Protein AF-G0PG54-F1 (afdb_monomer_lite)

Sequence (294 aa):
MDLKSILEQLEEEKRCHYETKMKLQRCEDRLQTQKDYQTLYEEKLRTIRELEESLAVRNTRISQLNRMKTEDSTTILRLSDRINHLEIELNIQENLKSKVELRDSQIEKLFKALKDMKQSLKEANGYIEELKSTRFSLEMRIHAMEQKQKGVQVQPVVKRIQMSLDESSDDDEEEEEEETDEEMLRKIFEAEPPRPTGPIVRVQPNPIIPVVRDMPIDSPSRMMDSTFDADVARLEISSDSSETSYSSGEDALQRLLNERGVVKPILKKRNVLLAIGIEEQENNGSGKRVRFSL

Structure (mmCIF, N/CA/C/O backbone):
data_AF-G0PG54-F1
#
_entry.id   AF-G0PG54-F1
#
loop_
_atom_site.group_PDB
_atom_site.id
_atom_site.type_symbol
_atom_site.label_atom_id
_atom_site.label_alt_id
_atom_site.label_comp_id
_atom_site.label_asym_id
_atom_site.label_entity_id
_atom_site.label_seq_id
_atom_site.pdbx_PDB_ins_code
_atom_site.Cartn_x
_atom_site.Cartn_y
_atom_site.Cartn_z
_atom_site.occupancy
_atom_site.B_iso_or_equiv
_atom_site.auth_seq_id
_atom_site.auth_comp_id
_atom_site.auth_asym_id
_atom_site.auth_atom_id
_atom_site.pdbx_PDB_model_num
ATOM 1 N N . MET A 1 1 ? 70.912 6.961 -83.406 1.00 60.31 1 MET A N 1
ATOM 2 C CA . MET A 1 1 ? 69.546 7.195 -82.892 1.00 60.31 1 MET A CA 1
ATOM 3 C C . MET A 1 1 ? 69.181 8.635 -83.182 1.00 60.31 1 MET A C 1
ATOM 5 O O . MET A 1 1 ? 70.049 9.487 -83.049 1.00 60.31 1 MET A O 1
ATOM 9 N N . ASP A 1 2 ? 67.951 8.880 -83.618 1.00 87.94 2 ASP A N 1
ATOM 10 C CA . ASP A 1 2 ? 67.459 10.206 -83.997 1.00 87.94 2 ASP A CA 1
ATOM 11 C C . ASP A 1 2 ? 66.895 10.931 -82.759 1.00 87.94 2 ASP A C 1
ATOM 13 O O . ASP A 1 2 ? 66.134 10.333 -81.993 1.00 87.94 2 ASP A O 1
ATOM 17 N N . LEU A 1 3 ? 67.266 12.196 -82.530 1.00 89.31 3 LEU A N 1
ATOM 18 C CA . LEU A 1 3 ? 66.908 12.965 -81.318 1.00 89.31 3 LEU A CA 1
ATOM 19 C C . LEU A 1 3 ? 65.390 13.034 -81.081 1.00 89.31 3 LEU A C 1
ATOM 21 O O . LEU A 1 3 ? 64.931 13.062 -79.940 1.00 89.31 3 LEU A O 1
ATOM 25 N N . LYS A 1 4 ? 64.607 13.011 -82.162 1.00 91.31 4 LYS A N 1
ATOM 26 C CA . LYS A 1 4 ? 63.142 13.033 -82.123 1.00 91.31 4 LYS A CA 1
ATOM 27 C C . LYS A 1 4 ? 62.544 11.785 -81.464 1.00 91.31 4 LYS A C 1
ATOM 29 O O . LYS A 1 4 ? 61.619 11.907 -80.672 1.00 91.31 4 LYS A O 1
ATOM 34 N N . SER A 1 5 ? 63.108 10.607 -81.737 1.00 92.25 5 SER A N 1
ATOM 35 C CA . SER A 1 5 ? 62.649 9.345 -81.140 1.00 92.25 5 SER A CA 1
ATOM 36 C C . SER A 1 5 ? 62.917 9.298 -79.635 1.00 92.25 5 SER A C 1
ATOM 38 O O . SER A 1 5 ? 62.121 8.728 -78.897 1.00 92.25 5 SER A O 1
ATOM 40 N N . ILE A 1 6 ? 64.013 9.913 -79.179 1.00 92.31 6 ILE A N 1
ATOM 41 C CA . ILE A 1 6 ? 64.351 10.004 -77.751 1.00 92.31 6 ILE A CA 1
ATOM 42 C C . ILE A 1 6 ? 63.377 10.949 -77.031 1.00 92.31 6 ILE A C 1
ATOM 44 O O . ILE A 1 6 ? 62.926 10.647 -75.930 1.00 92.31 6 ILE A O 1
ATOM 48 N N . LEU A 1 7 ? 63.014 12.078 -77.652 1.00 93.06 7 LEU A N 1
ATOM 49 C CA . LEU A 1 7 ? 62.023 13.007 -77.094 1.00 93.06 7 LEU A CA 1
ATOM 50 C C . LEU A 1 7 ? 60.629 12.377 -76.985 1.00 93.06 7 LEU A C 1
ATOM 52 O O . LEU A 1 7 ? 59.988 12.514 -75.948 1.00 93.06 7 LEU A O 1
ATOM 56 N N . GLU A 1 8 ? 60.190 11.647 -78.011 1.00 94.12 8 GLU A N 1
ATOM 57 C CA . GLU A 1 8 ? 58.900 10.947 -78.001 1.00 94.12 8 GLU A CA 1
ATOM 58 C C . GLU A 1 8 ? 58.844 9.866 -76.909 1.00 94.12 8 GLU A C 1
ATOM 60 O O . GLU A 1 8 ? 57.854 9.767 -76.185 1.00 94.12 8 GLU A O 1
ATOM 65 N N . GLN A 1 9 ? 59.939 9.122 -76.708 1.00 94.12 9 GLN A N 1
ATOM 66 C CA . GLN A 1 9 ? 60.062 8.171 -75.598 1.00 94.12 9 GLN A CA 1
ATOM 67 C C . GLN A 1 9 ? 59.988 8.863 -74.229 1.00 94.12 9 GLN A C 1
ATOM 69 O O . GLN A 1 9 ? 59.255 8.405 -73.358 1.00 94.12 9 GLN A O 1
ATOM 74 N N . LEU A 1 10 ? 60.677 9.995 -74.044 1.00 95.06 10 LEU A N 1
ATOM 75 C CA . LEU A 1 10 ? 60.633 10.757 -72.788 1.00 95.06 10 LEU A CA 1
ATOM 76 C C . LEU A 1 10 ? 59.247 11.350 -72.496 1.00 95.06 10 LEU A C 1
ATOM 78 O O . LEU A 1 10 ? 58.841 11.438 -71.335 1.00 95.06 10 LEU A O 1
ATOM 82 N N . GLU A 1 11 ? 58.519 11.796 -73.519 1.00 95.62 11 GLU A N 1
ATOM 83 C CA . GLU A 1 11 ? 57.144 12.280 -73.361 1.00 95.62 11 GLU A CA 1
ATOM 84 C C . GLU A 1 11 ? 56.189 11.147 -72.977 1.00 95.62 11 GLU A C 1
ATOM 86 O O . GLU A 1 11 ? 55.344 11.327 -72.094 1.00 95.62 11 GLU A O 1
ATOM 91 N N . GLU A 1 12 ? 56.360 9.968 -73.574 1.00 95.75 12 GLU A N 1
ATOM 92 C CA . GLU A 1 12 ? 55.568 8.789 -73.236 1.00 95.75 12 GLU A CA 1
ATOM 93 C C . GLU A 1 12 ? 55.862 8.278 -71.822 1.00 95.75 12 GLU A C 1
ATOM 95 O O . GLU A 1 12 ? 54.935 8.016 -71.053 1.00 95.75 12 GLU A O 1
ATOM 100 N N . GLU A 1 13 ? 57.132 8.241 -71.419 1.00 96.25 13 GLU A N 1
ATOM 101 C CA . GLU A 1 13 ? 57.527 7.916 -70.045 1.00 96.25 13 GLU A CA 1
ATOM 102 C C . GLU A 1 13 ? 56.926 8.901 -69.034 1.00 96.25 13 GLU A C 1
ATOM 104 O O . GLU A 1 13 ? 56.414 8.481 -67.994 1.00 96.25 13 GLU A O 1
ATOM 109 N N . LYS A 1 14 ? 56.907 10.206 -69.341 1.00 96.88 14 LYS A N 1
ATOM 110 C CA . LYS A 1 14 ? 56.256 11.215 -68.487 1.00 96.88 14 LYS A CA 1
ATOM 111 C C . LYS A 1 14 ? 54.750 10.993 -68.376 1.00 96.88 14 LYS A C 1
ATOM 113 O O . LYS A 1 14 ? 54.212 11.112 -67.272 1.00 96.88 14 LYS A O 1
ATOM 118 N N . ARG A 1 15 ? 54.066 10.670 -69.481 1.00 96.81 15 ARG A N 1
ATOM 119 C CA . ARG A 1 15 ? 52.626 10.350 -69.470 1.00 96.81 15 ARG A CA 1
ATOM 120 C C . ARG A 1 15 ? 52.343 9.105 -68.637 1.00 96.81 15 ARG A C 1
ATOM 122 O O . ARG A 1 15 ? 51.497 9.159 -67.745 1.00 96.81 15 ARG A O 1
ATOM 129 N N . CYS A 1 16 ? 53.100 8.035 -68.861 1.00 97.19 16 CYS A N 1
ATOM 130 C CA . CYS A 1 16 ? 52.995 6.789 -68.105 1.00 97.19 16 CYS A CA 1
ATOM 131 C C . CYS A 1 16 ? 53.260 7.010 -66.604 1.00 97.19 16 CYS A C 1
ATOM 133 O O . CYS A 1 16 ? 52.503 6.537 -65.749 1.00 97.19 16 CYS A O 1
ATOM 135 N N . HIS A 1 17 ? 54.285 7.797 -66.262 1.00 97.00 17 HIS A N 1
ATOM 136 C CA . HIS A 1 17 ? 54.590 8.151 -64.878 1.00 97.00 17 HIS A CA 1
ATOM 137 C C . HIS A 1 17 ? 53.457 8.956 -64.227 1.00 97.00 17 HIS A C 1
ATOM 139 O O . HIS A 1 17 ? 53.048 8.649 -63.105 1.00 97.00 17 HIS A O 1
ATOM 145 N N . TYR A 1 18 ? 52.906 9.950 -64.929 1.00 97.38 18 TYR A N 1
ATOM 146 C CA . TYR A 1 18 ? 51.772 10.732 -64.437 1.00 97.38 18 TYR A CA 1
ATOM 147 C C . TYR A 1 18 ? 50.526 9.863 -64.222 1.00 97.38 18 TYR A C 1
ATOM 149 O O . TYR A 1 18 ? 49.897 9.939 -63.166 1.00 97.38 18 TYR A O 1
ATOM 157 N N . GLU A 1 19 ? 50.188 8.993 -65.175 1.00 97.31 19 GLU A N 1
ATOM 158 C CA . GLU A 1 19 ? 49.051 8.079 -65.043 1.00 97.31 19 GLU A CA 1
ATOM 159 C C . GLU A 1 19 ? 49.232 7.124 -63.854 1.00 97.31 19 GLU A C 1
ATOM 161 O O . GLU A 1 19 ? 48.307 6.930 -63.059 1.00 97.31 19 GLU A O 1
ATOM 166 N N . THR A 1 20 ? 50.439 6.579 -63.685 1.00 97.00 20 THR A N 1
ATOM 167 C CA . THR A 1 20 ? 50.787 5.720 -62.546 1.00 97.00 20 THR A CA 1
ATOM 168 C C . THR A 1 20 ? 50.646 6.472 -61.225 1.00 97.00 20 THR A C 1
ATOM 170 O O . THR A 1 20 ? 50.041 5.949 -60.290 1.00 97.00 20 THR A O 1
ATOM 173 N N . LYS A 1 21 ? 51.112 7.725 -61.158 1.00 98.00 21 LYS A N 1
ATOM 174 C CA . LYS A 1 21 ? 50.951 8.588 -59.981 1.00 98.00 21 LYS A CA 1
ATOM 175 C C . LYS A 1 21 ? 49.476 8.832 -59.650 1.00 98.00 21 LYS A C 1
ATOM 177 O O . LYS A 1 21 ? 49.088 8.719 -58.492 1.00 98.00 21 LYS A O 1
ATOM 182 N N . MET A 1 22 ? 48.637 9.108 -60.650 1.00 98.06 22 MET A N 1
ATOM 183 C CA . MET A 1 22 ? 47.198 9.312 -60.435 1.00 98.06 22 MET A CA 1
ATOM 184 C C . MET A 1 22 ? 46.485 8.029 -59.988 1.00 98.06 22 MET A C 1
ATOM 186 O O . MET A 1 22 ? 45.577 8.089 -59.158 1.00 98.06 22 MET A O 1
ATOM 190 N N . LYS A 1 23 ? 46.886 6.860 -60.506 1.00 97.88 23 LYS A N 1
ATOM 191 C CA . LYS A 1 23 ? 46.376 5.561 -60.036 1.00 97.88 23 LYS A CA 1
ATOM 192 C C . LYS A 1 23 ? 46.785 5.292 -58.589 1.00 97.88 23 LYS A C 1
ATOM 194 O O . LYS A 1 23 ? 45.936 4.880 -57.805 1.00 97.88 23 LYS A O 1
ATOM 199 N N . LEU A 1 24 ? 48.043 5.564 -58.238 1.00 97.50 24 LEU A N 1
ATOM 200 C CA . LEU A 1 24 ? 48.550 5.425 -56.873 1.00 97.50 24 LEU A CA 1
ATOM 201 C C . LEU A 1 24 ? 47.777 6.325 -55.900 1.00 97.50 24 LEU A C 1
ATOM 203 O O . LEU A 1 24 ? 47.264 5.811 -54.913 1.00 97.50 24 LEU A O 1
ATOM 207 N N . GLN A 1 25 ? 47.568 7.600 -56.243 1.00 97.94 25 GLN A N 1
ATOM 208 C CA . GLN A 1 25 ? 46.763 8.524 -55.435 1.00 97.94 25 GLN A CA 1
ATOM 209 C C . GLN A 1 25 ? 45.346 7.987 -55.187 1.00 97.94 25 GLN A C 1
ATOM 211 O O . GLN A 1 25 ? 44.888 7.942 -54.053 1.00 97.94 25 GLN A O 1
ATOM 216 N N . ARG A 1 26 ? 44.655 7.497 -56.226 1.00 98.19 26 ARG A N 1
ATOM 217 C CA . ARG A 1 26 ? 43.312 6.907 -56.055 1.00 98.19 26 ARG A CA 1
ATOM 218 C C . ARG A 1 26 ? 43.329 5.664 -55.164 1.00 98.19 26 ARG A C 1
ATOM 220 O O . ARG A 1 26 ? 42.357 5.411 -54.456 1.00 98.19 26 ARG A O 1
ATOM 227 N N . CYS A 1 27 ? 44.386 4.855 -55.228 1.00 98.12 27 CYS A N 1
ATOM 228 C CA . CYS A 1 27 ? 44.549 3.706 -54.339 1.00 98.12 27 CYS A CA 1
ATOM 229 C C . CYS A 1 27 ? 44.781 4.146 -52.888 1.00 98.12 27 CYS A C 1
ATOM 231 O O . CYS A 1 27 ? 44.194 3.546 -51.990 1.00 98.12 27 CYS A O 1
ATOM 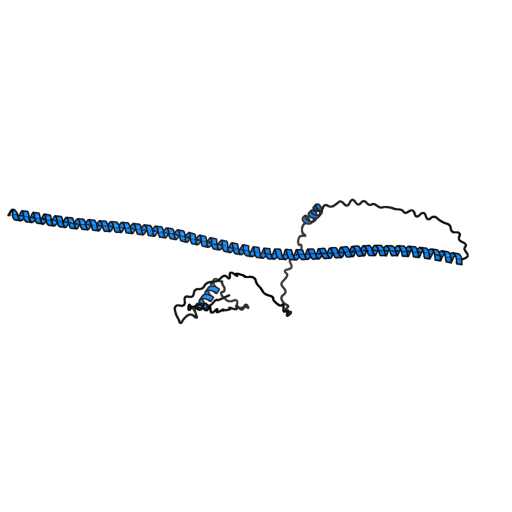233 N N . GLU A 1 28 ? 45.575 5.194 -52.660 1.00 98.06 28 GLU A N 1
ATOM 234 C CA . GLU A 1 28 ? 45.789 5.793 -51.337 1.00 98.06 28 GLU A CA 1
ATOM 235 C C . GLU A 1 28 ? 44.490 6.372 -50.769 1.00 98.06 28 GLU A C 1
ATOM 237 O O . GLU A 1 28 ? 44.135 6.051 -49.635 1.00 98.06 28 GLU A O 1
ATOM 242 N N . ASP A 1 29 ? 43.724 7.115 -51.572 1.00 98.06 29 ASP A N 1
ATOM 243 C CA . ASP A 1 29 ? 42.426 7.670 -51.171 1.00 98.06 29 ASP A CA 1
ATOM 244 C C . ASP A 1 29 ? 41.439 6.545 -50.803 1.00 98.06 29 ASP A C 1
ATOM 246 O O . ASP A 1 29 ? 40.776 6.590 -49.766 1.00 98.06 29 ASP A O 1
ATOM 250 N N . ARG A 1 30 ? 41.376 5.473 -51.609 1.00 98.25 30 ARG A N 1
ATOM 251 C CA . ARG A 1 30 ? 40.549 4.291 -51.302 1.00 98.25 30 ARG A CA 1
ATOM 252 C C . ARG A 1 30 ? 40.996 3.599 -50.017 1.00 98.25 30 ARG A C 1
ATOM 254 O O . ARG A 1 30 ? 40.148 3.237 -49.204 1.00 98.25 30 ARG A O 1
ATOM 261 N N . LEU A 1 31 ? 42.301 3.432 -49.815 1.00 98.06 31 LEU A N 1
ATOM 262 C CA . LEU A 1 31 ? 42.837 2.851 -48.587 1.00 98.06 31 LEU A CA 1
ATOM 263 C C . LEU A 1 31 ? 42.498 3.722 -47.370 1.00 98.06 31 LEU A C 1
ATOM 265 O O . LEU A 1 31 ? 42.150 3.181 -46.322 1.00 98.06 31 LEU A O 1
ATOM 269 N N . GLN A 1 32 ? 42.552 5.049 -47.506 1.00 97.81 32 GLN A N 1
ATOM 270 C CA . GLN A 1 32 ? 42.177 5.966 -46.436 1.00 97.81 32 GLN A CA 1
ATOM 271 C C . GLN A 1 32 ? 40.689 5.847 -46.098 1.00 97.81 32 GLN A C 1
ATOM 273 O O . GLN A 1 32 ? 40.359 5.609 -44.940 1.00 97.81 32 GLN A O 1
ATOM 278 N N . THR A 1 33 ? 39.801 5.873 -47.097 1.00 98.00 33 THR A N 1
ATOM 279 C CA . THR A 1 33 ? 38.360 5.677 -46.847 1.00 98.00 33 THR A CA 1
ATOM 280 C C . THR A 1 33 ? 38.066 4.337 -46.168 1.00 98.00 33 THR A C 1
ATOM 282 O O . THR A 1 33 ? 37.230 4.269 -45.272 1.00 98.00 33 THR A O 1
ATOM 285 N N . GLN A 1 34 ? 38.788 3.267 -46.525 1.00 98.44 34 GLN A N 1
ATOM 286 C CA . GLN A 1 34 ? 38.648 1.967 -45.867 1.00 98.44 34 GLN A CA 1
ATOM 287 C C . GLN A 1 34 ? 39.074 2.013 -44.391 1.00 98.44 34 GLN A C 1
ATOM 289 O O . GLN A 1 34 ? 38.394 1.427 -43.548 1.00 98.44 34 GLN A O 1
ATOM 294 N N . LYS A 1 35 ? 40.161 2.724 -44.063 1.00 98.38 35 LYS A N 1
ATOM 295 C CA . LYS A 1 35 ? 40.591 2.937 -42.671 1.00 98.38 35 LYS A CA 1
ATOM 296 C C . LYS A 1 35 ? 39.574 3.758 -41.879 1.00 98.38 35 LYS A C 1
ATOM 298 O O . LYS A 1 35 ? 39.305 3.435 -40.721 1.00 98.38 35 LYS A O 1
ATOM 303 N N . ASP A 1 36 ? 38.978 4.771 -42.501 1.00 98.25 36 ASP A N 1
ATOM 304 C CA . ASP A 1 36 ? 37.957 5.605 -41.863 1.00 98.25 36 ASP A CA 1
ATOM 305 C C . ASP A 1 36 ? 36.696 4.778 -41.555 1.00 98.25 36 ASP A C 1
ATOM 307 O O . ASP A 1 36 ? 36.178 4.824 -40.438 1.00 98.25 36 ASP A O 1
ATOM 311 N N . TYR A 1 37 ? 36.249 3.934 -42.496 1.00 98.50 37 TYR A N 1
ATOM 312 C CA . TYR A 1 37 ? 35.140 3.001 -42.262 1.00 98.50 37 TYR A CA 1
ATOM 313 C C . TYR A 1 37 ? 35.443 1.982 -41.164 1.00 98.50 37 TYR A C 1
ATOM 315 O O . TYR A 1 37 ? 34.569 1.690 -40.348 1.00 98.50 37 TYR A O 1
ATOM 323 N N . GLN A 1 38 ? 36.665 1.449 -41.125 1.00 98.44 38 GLN A N 1
ATOM 324 C CA . GLN A 1 38 ? 37.074 0.527 -40.069 1.00 98.44 38 GLN A CA 1
ATOM 325 C C . GLN A 1 38 ? 37.039 1.209 -38.695 1.00 98.44 38 GLN A C 1
ATOM 327 O O . GLN A 1 38 ? 36.474 0.657 -37.753 1.00 98.44 38 GLN A O 1
ATOM 332 N N . THR A 1 39 ? 37.567 2.430 -38.598 1.00 98.06 39 THR A N 1
ATOM 333 C CA . THR A 1 39 ? 37.550 3.220 -37.357 1.00 98.06 39 THR A CA 1
ATOM 334 C C . THR A 1 39 ? 36.118 3.484 -36.890 1.00 98.06 39 THR A C 1
ATOM 336 O O . THR A 1 39 ? 35.791 3.256 -35.724 1.00 98.06 39 THR A O 1
ATOM 339 N N . LEU A 1 40 ? 35.231 3.884 -37.809 1.00 98.56 40 LEU A N 1
ATOM 340 C CA . LEU A 1 40 ? 33.816 4.098 -37.506 1.00 98.56 40 LEU A CA 1
ATOM 341 C C . LEU A 1 40 ? 33.137 2.808 -37.022 1.00 98.56 40 LEU A C 1
ATOM 343 O O . LEU A 1 40 ? 32.348 2.838 -36.080 1.00 98.56 40 LEU A O 1
ATOM 347 N N . TYR A 1 41 ? 33.435 1.670 -37.651 1.00 98.50 41 TYR A N 1
ATOM 348 C CA . TYR A 1 41 ? 32.889 0.376 -37.249 1.00 98.50 41 TYR A CA 1
ATOM 349 C C . TYR A 1 41 ? 33.332 -0.019 -35.833 1.00 98.50 41 TYR A C 1
ATOM 351 O O . TYR A 1 41 ? 32.504 -0.432 -35.019 1.00 98.50 41 TYR A O 1
ATOM 359 N N . GLU A 1 42 ? 34.612 0.160 -35.508 1.00 98.44 42 GLU A N 1
ATOM 360 C CA . GLU A 1 42 ? 35.154 -0.103 -34.171 1.00 98.44 42 GLU A CA 1
ATOM 361 C C . GLU A 1 42 ? 34.527 0.810 -33.104 1.00 98.44 42 GLU A C 1
ATOM 363 O O . GLU A 1 42 ? 34.203 0.351 -32.005 1.00 98.44 42 GLU A O 1
ATOM 368 N N . GLU A 1 43 ? 34.282 2.081 -33.433 1.00 98.62 43 GLU A N 1
ATOM 369 C CA . GLU A 1 43 ? 33.565 3.011 -32.558 1.00 98.62 43 GLU A CA 1
ATOM 370 C C . GLU A 1 43 ? 32.111 2.570 -32.336 1.00 98.62 43 GLU A C 1
ATOM 372 O O . GLU A 1 43 ? 31.655 2.497 -31.193 1.00 98.62 43 GLU A O 1
ATOM 377 N N . LYS A 1 44 ? 31.388 2.182 -33.396 1.00 98.62 44 LYS A N 1
ATOM 378 C CA . LYS A 1 44 ? 30.021 1.653 -33.262 1.00 98.62 44 LYS A CA 1
ATOM 379 C C . LYS A 1 44 ? 29.979 0.400 -32.393 1.00 98.62 44 LYS A C 1
ATOM 381 O O . LYS A 1 44 ? 29.135 0.322 -31.501 1.00 98.62 44 LYS A O 1
ATOM 386 N N . LEU A 1 45 ? 30.910 -0.535 -32.577 1.00 98.62 45 LEU A N 1
ATOM 387 C CA . LEU A 1 45 ? 31.011 -1.718 -31.719 1.00 98.62 45 LEU A CA 1
ATOM 388 C C . LEU A 1 45 ? 31.262 -1.358 -30.253 1.00 98.62 45 LEU A C 1
ATOM 390 O O . LEU A 1 45 ? 30.684 -1.988 -29.369 1.00 98.62 45 LEU A O 1
ATOM 394 N N . ARG A 1 46 ? 32.085 -0.340 -29.979 1.00 98.62 46 ARG A N 1
ATOM 395 C CA . ARG A 1 46 ? 32.292 0.158 -28.614 1.00 98.62 46 ARG A CA 1
ATOM 396 C C . ARG A 1 46 ? 30.991 0.685 -28.014 1.00 98.62 46 ARG A C 1
ATOM 398 O O . ARG A 1 46 ? 30.620 0.251 -26.930 1.00 98.62 46 ARG A O 1
ATOM 405 N N . THR A 1 47 ? 30.264 1.533 -28.745 1.00 98.50 47 THR A N 1
ATOM 406 C CA . THR A 1 47 ? 28.984 2.076 -28.258 1.00 98.50 47 THR A CA 1
ATOM 407 C C . THR A 1 47 ? 27.936 0.990 -28.012 1.00 98.50 47 THR A C 1
ATOM 409 O O . THR A 1 47 ? 27.176 1.082 -27.054 1.00 98.50 47 THR A O 1
ATOM 412 N N . ILE A 1 48 ? 27.913 -0.069 -28.830 1.00 98.62 48 ILE A N 1
ATOM 413 C CA . ILE A 1 48 ? 27.016 -1.213 -28.618 1.00 98.62 48 ILE A CA 1
ATOM 414 C C . ILE A 1 48 ? 27.341 -1.903 -27.290 1.00 98.62 48 ILE A C 1
ATOM 416 O O . ILE A 1 48 ? 26.430 -2.119 -26.497 1.00 98.62 48 ILE A O 1
ATOM 420 N N . ARG A 1 49 ? 28.623 -2.166 -26.999 1.00 98.62 49 ARG A N 1
ATOM 421 C CA . ARG A 1 49 ? 29.035 -2.784 -25.725 1.00 98.62 49 ARG A CA 1
ATOM 422 C C . ARG A 1 49 ? 28.662 -1.924 -24.518 1.00 98.62 49 ARG A C 1
ATOM 424 O O . ARG A 1 49 ? 28.119 -2.439 -23.549 1.00 98.62 49 ARG A O 1
ATOM 431 N N . GLU A 1 50 ? 28.882 -0.612 -24.593 1.00 98.56 50 GLU A N 1
ATOM 432 C CA . GLU A 1 50 ? 28.499 0.321 -23.521 1.00 98.56 50 GLU A CA 1
ATOM 433 C C . GLU A 1 50 ? 26.979 0.316 -23.269 1.00 98.56 50 GLU A C 1
ATOM 435 O O . GLU A 1 50 ? 26.521 0.348 -22.123 1.00 98.56 50 GLU A O 1
ATOM 440 N N . LEU A 1 51 ? 26.174 0.236 -24.335 1.00 98.44 51 LEU A N 1
ATOM 441 C CA . LEU A 1 51 ? 24.718 0.133 -24.225 1.00 98.44 51 LEU A CA 1
ATOM 442 C C . LEU A 1 51 ? 24.271 -1.219 -23.657 1.00 98.44 51 LEU A C 1
ATOM 444 O O . LEU A 1 51 ? 23.347 -1.245 -22.842 1.00 98.44 51 LEU A O 1
ATOM 448 N N . GLU A 1 52 ? 24.917 -2.320 -24.041 1.00 98.62 52 GLU A N 1
ATOM 449 C CA . GLU A 1 52 ? 24.659 -3.659 -23.494 1.00 98.62 52 GLU A CA 1
ATOM 450 C C . GLU A 1 52 ? 24.966 -3.719 -21.992 1.00 98.62 52 GLU A C 1
ATOM 452 O O . GLU A 1 52 ? 24.141 -4.203 -21.211 1.00 98.62 52 GLU A O 1
ATOM 457 N N . GLU A 1 53 ? 26.097 -3.156 -21.563 1.00 98.56 53 GLU A N 1
ATOM 458 C CA . GLU A 1 53 ? 26.458 -3.037 -20.147 1.00 98.56 53 GLU A CA 1
ATOM 459 C C . GLU A 1 53 ? 25.445 -2.172 -19.382 1.00 98.56 53 GLU A C 1
ATOM 461 O O . GLU A 1 53 ? 24.947 -2.572 -18.324 1.00 98.56 53 GLU A O 1
ATOM 466 N N . SER A 1 54 ? 25.062 -1.017 -19.938 1.00 98.56 54 SER A N 1
ATOM 467 C CA . SER A 1 54 ? 24.039 -0.149 -19.342 1.00 98.56 54 SER A CA 1
ATOM 468 C C . SER A 1 54 ? 22.689 -0.864 -19.200 1.00 98.56 54 SER A C 1
ATOM 470 O O . SER A 1 54 ? 22.019 -0.752 -18.167 1.00 98.56 54 SER A O 1
ATOM 472 N N . LEU A 1 55 ? 22.291 -1.637 -20.213 1.00 98.56 55 LEU A N 1
ATOM 473 C CA . LEU A 1 55 ? 21.060 -2.423 -20.208 1.00 98.56 55 LEU A CA 1
ATOM 474 C C . LEU A 1 55 ? 21.116 -3.545 -19.162 1.00 98.56 55 LEU A C 1
ATOM 476 O O . LEU A 1 55 ? 20.142 -3.742 -18.432 1.00 98.56 55 LEU A O 1
ATOM 480 N N . ALA A 1 56 ? 22.257 -4.220 -19.014 1.00 98.50 56 ALA A N 1
ATOM 481 C CA . ALA A 1 56 ? 22.463 -5.218 -17.967 1.00 98.50 56 ALA A CA 1
ATOM 482 C C . ALA A 1 56 ? 22.325 -4.607 -16.559 1.00 98.50 56 ALA A C 1
ATOM 484 O O . ALA A 1 56 ? 21.616 -5.154 -15.705 1.00 98.50 56 ALA A O 1
ATOM 485 N N . VAL A 1 57 ? 22.909 -3.427 -16.322 1.00 98.69 57 VAL A N 1
ATOM 486 C CA . VAL A 1 57 ? 22.753 -2.693 -15.051 1.00 98.69 57 VAL A CA 1
ATOM 487 C C . VAL A 1 57 ? 21.287 -2.319 -14.801 1.00 98.69 57 VAL A C 1
ATOM 489 O O . VAL A 1 57 ? 20.773 -2.515 -13.698 1.00 98.69 57 VAL A O 1
ATOM 492 N N . ARG A 1 58 ? 20.556 -1.848 -15.815 1.00 98.56 58 ARG A N 1
ATOM 493 C CA . ARG A 1 58 ? 19.121 -1.545 -15.661 1.00 98.56 58 ARG A CA 1
ATOM 494 C C . ARG A 1 58 ? 18.293 -2.792 -15.349 1.00 98.56 58 ARG A C 1
ATOM 496 O O . ARG A 1 58 ? 17.440 -2.738 -14.466 1.00 98.56 58 ARG A O 1
ATOM 503 N N . ASN A 1 59 ? 18.568 -3.920 -15.997 1.00 98.44 59 ASN A N 1
ATOM 504 C CA . ASN A 1 59 ? 17.847 -5.174 -15.754 1.00 98.44 59 ASN A CA 1
ATOM 505 C C . ASN A 1 59 ? 18.084 -5.723 -14.342 1.00 98.44 59 ASN A C 1
ATOM 507 O O . ASN A 1 59 ? 17.147 -6.202 -13.692 1.00 98.44 59 ASN A O 1
ATOM 511 N N . THR A 1 60 ? 19.312 -5.613 -13.828 1.00 98.56 60 THR A N 1
ATOM 512 C CA . THR A 1 60 ? 19.596 -5.980 -12.432 1.00 98.56 60 THR A CA 1
ATOM 513 C C . THR A 1 60 ? 18.858 -5.060 -11.460 1.00 98.56 60 THR A C 1
ATOM 515 O O . THR A 1 60 ? 18.249 -5.552 -10.507 1.00 98.56 60 THR A O 1
ATOM 518 N N . ARG A 1 61 ? 18.798 -3.749 -11.735 1.00 98.69 61 ARG A N 1
ATOM 519 C CA . ARG A 1 61 ? 18.022 -2.795 -10.927 1.00 98.69 61 ARG A CA 1
ATOM 520 C C . ARG A 1 61 ? 16.521 -3.094 -10.938 1.00 98.69 61 ARG A C 1
ATOM 522 O O . ARG A 1 61 ? 15.905 -3.085 -9.876 1.00 98.69 61 ARG A O 1
ATOM 529 N N . ILE A 1 62 ? 15.938 -3.403 -12.097 1.00 98.62 62 ILE A N 1
ATOM 530 C CA . ILE A 1 62 ? 14.526 -3.810 -12.213 1.00 98.62 62 ILE A CA 1
ATOM 531 C C . ILE A 1 62 ? 14.266 -5.077 -11.389 1.00 98.62 62 ILE A C 1
ATOM 533 O O . ILE A 1 62 ? 13.293 -5.145 -10.642 1.00 98.62 62 ILE A O 1
ATOM 537 N N . SER A 1 63 ? 15.169 -6.057 -11.460 1.00 98.38 63 SER A N 1
ATOM 538 C CA . SER A 1 63 ? 15.052 -7.299 -10.687 1.00 98.38 63 SER A CA 1
ATOM 539 C C . SER A 1 63 ? 15.091 -7.048 -9.175 1.00 98.38 63 SER A C 1
ATOM 541 O O . SER A 1 63 ? 14.315 -7.650 -8.436 1.00 98.38 63 SER A O 1
ATOM 543 N N . GLN A 1 64 ? 15.954 -6.140 -8.708 1.00 98.62 64 GLN A N 1
ATOM 544 C CA . GLN A 1 64 ? 15.998 -5.725 -7.300 1.00 98.62 64 GLN A CA 1
ATOM 545 C C . GLN A 1 64 ? 14.697 -5.042 -6.865 1.00 98.62 64 GLN A C 1
ATOM 547 O O . GLN A 1 64 ? 14.142 -5.400 -5.831 1.00 98.62 64 GLN A O 1
ATOM 552 N N . LEU A 1 65 ? 14.185 -4.104 -7.667 1.00 98.62 65 LEU A N 1
ATOM 553 C CA . LEU A 1 65 ? 12.929 -3.410 -7.373 1.00 98.62 65 LEU A CA 1
ATOM 554 C C . LEU A 1 65 ? 11.741 -4.378 -7.312 1.00 98.62 65 LEU A C 1
ATOM 556 O O . LEU A 1 65 ? 10.889 -4.243 -6.439 1.00 98.62 65 LEU A O 1
ATOM 560 N N . ASN A 1 66 ? 11.706 -5.390 -8.182 1.00 98.50 66 ASN A N 1
ATOM 561 C CA . ASN A 1 66 ? 10.668 -6.418 -8.139 1.00 98.50 66 ASN A CA 1
ATOM 562 C C . ASN A 1 66 ? 10.736 -7.266 -6.861 1.00 98.50 66 ASN A C 1
ATOM 564 O O . ASN A 1 66 ? 9.688 -7.579 -6.303 1.00 98.50 66 ASN A O 1
ATOM 568 N N . ARG A 1 67 ? 11.937 -7.593 -6.362 1.00 98.44 67 ARG A N 1
ATOM 569 C CA . ARG A 1 67 ? 12.091 -8.291 -5.070 1.00 98.44 67 ARG A CA 1
ATOM 570 C C . ARG A 1 67 ? 11.572 -7.444 -3.912 1.00 98.44 67 ARG A C 1
ATOM 572 O O . ARG A 1 67 ? 10.745 -7.924 -3.143 1.00 98.44 67 ARG A O 1
ATOM 579 N N . MET A 1 68 ? 11.966 -6.171 -3.857 1.00 98.44 68 MET A N 1
ATOM 580 C CA . MET A 1 68 ? 11.463 -5.239 -2.841 1.00 98.44 68 MET A CA 1
ATOM 581 C C . MET A 1 68 ? 9.936 -5.127 -2.896 1.00 98.44 68 MET A C 1
ATOM 583 O O . MET A 1 68 ? 9.271 -5.267 -1.879 1.00 98.44 68 MET A O 1
ATOM 587 N N . LYS A 1 69 ? 9.355 -5.003 -4.097 1.00 98.56 69 LYS A N 1
ATOM 588 C CA . LYS A 1 69 ? 7.897 -4.976 -4.279 1.00 98.56 69 LYS A CA 1
ATOM 589 C C . LYS A 1 69 ? 7.217 -6.233 -3.723 1.00 98.56 69 LYS A C 1
ATOM 591 O O . LYS A 1 69 ? 6.149 -6.132 -3.123 1.00 98.56 69 LYS A O 1
ATOM 596 N N . THR A 1 70 ? 7.800 -7.417 -3.929 1.00 97.88 70 THR A N 1
ATOM 597 C CA . THR A 1 70 ? 7.244 -8.660 -3.369 1.00 97.88 70 THR A CA 1
ATOM 598 C C . THR A 1 70 ? 7.363 -8.714 -1.847 1.00 97.88 70 THR A C 1
ATOM 600 O O . THR A 1 70 ? 6.414 -9.123 -1.184 1.00 97.88 70 THR A O 1
ATOM 603 N N . GLU A 1 71 ? 8.478 -8.252 -1.279 1.00 98.50 71 GLU A N 1
ATOM 604 C CA . GLU A 1 71 ? 8.679 -8.171 0.174 1.00 98.50 71 GLU A CA 1
ATOM 605 C C . GLU A 1 71 ? 7.670 -7.206 0.819 1.00 98.50 71 GLU A C 1
ATOM 607 O O . GLU A 1 71 ? 6.975 -7.579 1.772 1.00 98.50 71 GLU A O 1
ATOM 612 N N . ASP A 1 72 ? 7.500 -6.016 0.242 1.00 98.62 72 ASP A N 1
ATOM 613 C CA . ASP A 1 72 ? 6.514 -5.024 0.678 1.00 98.62 72 ASP A CA 1
ATOM 614 C C . ASP A 1 72 ? 5.088 -5.584 0.593 1.00 98.62 72 ASP A C 1
ATOM 616 O O . ASP A 1 72 ? 4.315 -5.461 1.543 1.00 98.62 72 ASP A O 1
ATOM 620 N N . SER A 1 73 ? 4.748 -6.290 -0.491 1.00 98.38 73 SER A N 1
ATOM 621 C CA . SER A 1 73 ? 3.442 -6.943 -0.648 1.00 98.38 73 SER A CA 1
ATOM 622 C C . SER A 1 73 ? 3.173 -7.982 0.447 1.00 98.38 73 SER A C 1
ATOM 624 O O . SER A 1 73 ? 2.091 -7.984 1.036 1.00 98.38 73 SER A O 1
ATOM 626 N N . THR A 1 74 ? 4.160 -8.814 0.803 1.00 98.44 74 THR A N 1
ATOM 627 C CA . THR A 1 74 ? 3.996 -9.759 1.924 1.00 98.44 74 THR A CA 1
ATOM 628 C C . THR A 1 74 ? 3.838 -9.054 3.269 1.00 98.44 74 THR A C 1
ATOM 630 O O . THR A 1 74 ? 3.114 -9.536 4.142 1.00 98.44 74 THR A O 1
ATOM 633 N N . THR A 1 75 ? 4.483 -7.901 3.442 1.00 98.50 75 THR A N 1
ATOM 634 C CA . THR A 1 75 ? 4.368 -7.092 4.660 1.00 98.50 75 THR A CA 1
ATOM 635 C C . THR A 1 75 ? 2.979 -6.468 4.771 1.00 98.50 75 THR A C 1
ATOM 637 O O . THR A 1 75 ? 2.369 -6.541 5.836 1.00 98.50 75 THR A O 1
ATOM 640 N N . ILE A 1 76 ? 2.440 -5.942 3.668 1.00 98.50 76 ILE A N 1
ATOM 641 C CA . ILE A 1 76 ? 1.072 -5.410 3.593 1.00 98.50 76 ILE A CA 1
ATOM 642 C C . ILE A 1 76 ? 0.045 -6.486 3.964 1.00 98.50 76 ILE A C 1
ATOM 644 O O . ILE A 1 76 ? -0.854 -6.210 4.758 1.00 98.50 76 ILE A O 1
ATOM 648 N N . LEU A 1 77 ? 0.199 -7.715 3.462 1.00 98.25 77 LEU A N 1
ATOM 649 C CA . LEU A 1 77 ? -0.696 -8.826 3.811 1.00 98.25 77 LEU A CA 1
ATOM 650 C C . LEU A 1 77 ? -0.668 -9.129 5.316 1.00 98.25 77 LEU A C 1
ATOM 652 O O . LEU A 1 77 ? -1.717 -9.172 5.951 1.00 98.25 77 LEU A O 1
ATOM 656 N N . ARG A 1 78 ? 0.523 -9.231 5.921 1.00 98.44 78 ARG A N 1
ATOM 657 C CA . ARG A 1 78 ? 0.657 -9.464 7.374 1.00 98.44 78 ARG A CA 1
ATOM 658 C C . ARG A 1 78 ? 0.048 -8.341 8.213 1.00 98.44 78 ARG A C 1
ATOM 660 O O . ARG A 1 78 ? -0.528 -8.605 9.266 1.00 98.44 78 ARG A O 1
ATOM 667 N N . LEU A 1 79 ? 0.205 -7.089 7.781 1.00 98.56 79 LEU A N 1
ATOM 668 C CA . LEU A 1 79 ? -0.401 -5.943 8.460 1.00 98.56 79 LEU A CA 1
ATOM 669 C C . LEU A 1 79 ? -1.925 -5.955 8.321 1.00 98.56 79 LEU A C 1
ATOM 671 O O . LEU A 1 79 ? -2.611 -5.676 9.299 1.00 98.56 79 LEU A O 1
ATOM 675 N N . SER A 1 80 ? -2.442 -6.341 7.156 1.00 98.56 80 SER A N 1
ATOM 676 C CA . SER A 1 80 ? -3.883 -6.477 6.915 1.00 98.56 80 SER A CA 1
ATOM 677 C C . SER A 1 80 ? -4.499 -7.550 7.816 1.00 98.56 80 SER A C 1
ATOM 679 O O . SER A 1 80 ? -5.497 -7.289 8.482 1.00 98.56 80 SER A O 1
ATOM 681 N N . ASP A 1 81 ? -3.854 -8.715 7.942 1.00 98.31 81 ASP A N 1
ATOM 682 C CA . ASP A 1 81 ? -4.288 -9.770 8.870 1.00 98.31 81 ASP A CA 1
ATOM 683 C C . ASP A 1 81 ? -4.300 -9.285 10.327 1.00 98.31 81 ASP A C 1
ATOM 685 O O . ASP A 1 81 ? -5.220 -9.587 11.090 1.00 98.31 81 ASP A O 1
ATOM 689 N N . ARG A 1 82 ? -3.294 -8.493 10.722 1.00 98.69 82 ARG A N 1
ATOM 690 C CA . ARG A 1 82 ? -3.219 -7.919 12.070 1.00 98.69 82 ARG A CA 1
ATOM 691 C C . ARG A 1 82 ? -4.315 -6.885 12.325 1.00 98.69 82 ARG A C 1
ATOM 693 O O . ARG A 1 82 ? -4.851 -6.865 13.428 1.00 98.69 82 ARG A O 1
ATOM 700 N N . ILE A 1 83 ? -4.648 -6.052 11.340 1.00 98.56 83 I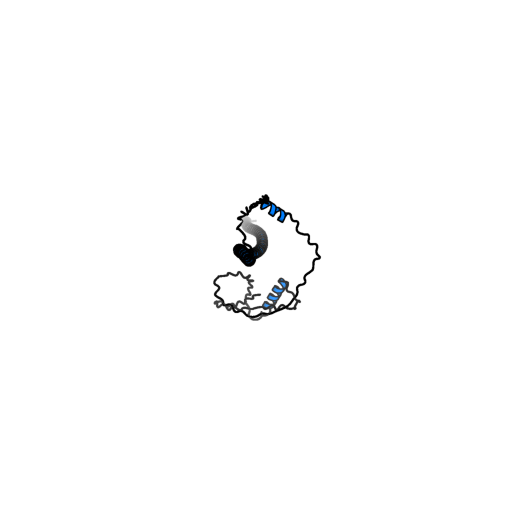LE A N 1
ATOM 701 C CA . ILE A 1 83 ? -5.763 -5.099 11.436 1.00 98.56 83 ILE A CA 1
ATOM 702 C C . ILE A 1 83 ? -7.073 -5.862 11.641 1.00 98.56 83 ILE A C 1
ATOM 704 O O . ILE A 1 83 ? -7.765 -5.602 12.620 1.00 98.56 83 ILE A O 1
ATOM 708 N N . ASN A 1 84 ? -7.343 -6.877 10.815 1.00 98.44 84 ASN A N 1
ATOM 709 C CA . ASN A 1 84 ? -8.545 -7.707 10.942 1.00 98.44 84 ASN A CA 1
ATOM 710 C C . ASN A 1 84 ? -8.651 -8.364 12.328 1.00 98.44 84 ASN A C 1
ATOM 712 O O . ASN A 1 84 ? -9.730 -8.440 12.915 1.00 98.44 84 ASN A O 1
ATOM 716 N N . HIS A 1 85 ? -7.531 -8.839 12.879 1.00 98.56 85 HIS A N 1
ATOM 717 C CA . HIS A 1 85 ? -7.513 -9.406 14.225 1.00 98.56 85 HIS A CA 1
ATOM 718 C C . HIS A 1 85 ? -7.862 -8.367 15.301 1.00 98.56 85 HIS A C 1
ATOM 720 O O . HIS A 1 85 ? -8.703 -8.644 16.156 1.00 98.56 85 HIS A O 1
ATOM 726 N N . LEU A 1 86 ? -7.269 -7.171 15.229 1.00 98.50 86 LEU A N 1
ATOM 727 C CA . LEU A 1 86 ? -7.540 -6.079 16.169 1.00 98.50 86 LEU A CA 1
ATOM 728 C C . LEU A 1 86 ? -8.990 -5.581 16.081 1.00 98.50 86 LEU A C 1
ATOM 730 O O . LEU A 1 86 ? -9.585 -5.257 17.106 1.00 98.50 86 LEU A O 1
ATOM 734 N N . GLU A 1 87 ? -9.586 -5.559 14.889 1.00 98.50 87 GLU A N 1
ATOM 735 C CA . GLU A 1 87 ? -11.005 -5.222 14.709 1.00 98.50 87 GLU A CA 1
ATOM 736 C C . GLU A 1 87 ? -11.926 -6.226 15.417 1.00 98.50 87 GLU A C 1
ATOM 738 O O . GLU A 1 87 ? -12.900 -5.838 16.070 1.00 98.50 87 GLU A O 1
ATOM 743 N N . ILE A 1 88 ? -11.600 -7.522 15.348 1.00 98.31 88 ILE A N 1
ATOM 744 C CA . ILE A 1 88 ? -12.332 -8.564 16.080 1.00 98.31 88 ILE A CA 1
ATOM 745 C C . ILE A 1 88 ? -12.183 -8.361 17.593 1.00 98.31 88 ILE A C 1
ATOM 747 O O . ILE A 1 88 ? -13.178 -8.435 18.316 1.00 98.31 88 ILE A O 1
ATOM 751 N N . GLU A 1 89 ? -10.967 -8.097 18.081 1.00 98.50 89 GLU A N 1
ATOM 752 C CA . GLU A 1 89 ? -10.719 -7.842 19.506 1.00 98.50 89 GLU A CA 1
ATOM 753 C C . GLU A 1 89 ? -11.493 -6.622 20.016 1.00 98.50 89 GLU A C 1
ATOM 755 O O . GLU A 1 89 ? -12.118 -6.697 21.077 1.00 98.50 89 GLU A O 1
ATOM 760 N N . LEU A 1 90 ? -11.520 -5.534 19.244 1.00 98.19 90 LEU A N 1
ATOM 761 C CA . LEU A 1 90 ? -12.265 -4.325 19.585 1.00 98.19 90 LEU A CA 1
ATOM 762 C C . LEU A 1 90 ? -13.767 -4.613 19.717 1.00 98.19 90 LEU A C 1
ATOM 764 O O . LEU A 1 90 ? -14.378 -4.257 20.723 1.00 98.19 90 LEU A O 1
ATOM 768 N N . ASN A 1 91 ? -14.349 -5.337 18.760 1.00 98.25 91 ASN A N 1
ATOM 769 C CA . ASN A 1 91 ? -15.760 -5.724 18.816 1.00 98.25 91 ASN A CA 1
ATOM 770 C C . ASN A 1 91 ? -16.059 -6.625 20.034 1.00 98.25 91 ASN A C 1
ATOM 772 O O . ASN A 1 91 ? -17.087 -6.489 20.703 1.00 98.25 91 ASN A O 1
ATOM 776 N N . ILE A 1 92 ? -15.150 -7.541 20.388 1.00 98.19 92 ILE A N 1
ATOM 777 C CA . ILE A 1 92 ? -15.288 -8.343 21.615 1.00 98.19 92 ILE A CA 1
ATOM 778 C C . ILE A 1 92 ? -15.289 -7.436 22.855 1.00 98.19 92 ILE A C 1
ATOM 780 O O . ILE A 1 92 ? -16.121 -7.633 23.744 1.00 98.19 92 ILE A O 1
ATOM 784 N N . GLN A 1 93 ? -14.410 -6.434 22.916 1.00 97.88 93 GLN A N 1
ATOM 785 C CA . GLN A 1 93 ? -14.361 -5.485 24.031 1.00 97.88 93 GLN A CA 1
ATOM 786 C C . GLN A 1 93 ? -15.632 -4.636 24.134 1.00 97.88 93 GLN A C 1
ATOM 788 O O . GLN A 1 93 ? -16.167 -4.493 25.233 1.00 97.88 93 GLN A O 1
ATOM 793 N N . GLU A 1 94 ? -16.166 -4.133 23.021 1.00 98.25 94 GLU A N 1
ATOM 794 C CA . GLU A 1 94 ? -17.436 -3.392 23.000 1.00 98.25 94 GLU A CA 1
ATOM 795 C C . GLU A 1 94 ? -18.599 -4.252 23.520 1.00 98.25 94 GLU A C 1
ATOM 797 O O . GLU A 1 94 ? -19.382 -3.822 24.375 1.00 98.25 94 GLU A O 1
ATOM 802 N N . ASN A 1 95 ? -18.661 -5.517 23.093 1.00 98.25 95 ASN A N 1
ATOM 803 C CA . ASN A 1 95 ? -19.646 -6.470 23.599 1.00 98.25 95 ASN A CA 1
ATOM 804 C C . ASN A 1 95 ? -19.486 -6.725 25.105 1.00 98.25 95 ASN A C 1
ATOM 806 O O . ASN A 1 95 ? -20.483 -6.785 25.827 1.00 98.25 95 ASN A O 1
ATOM 810 N N . LEU A 1 96 ? -18.257 -6.877 25.603 1.00 98.25 96 LEU A N 1
ATOM 811 C CA . LEU A 1 96 ? -18.002 -7.046 27.037 1.00 98.25 96 LEU A CA 1
ATOM 812 C C . LEU A 1 96 ? -18.392 -5.798 27.832 1.00 98.25 96 LEU A C 1
ATOM 814 O O . LEU A 1 96 ? -19.036 -5.936 28.871 1.00 98.25 96 LEU A O 1
ATOM 818 N N . LYS A 1 97 ? -18.092 -4.602 27.322 1.00 98.38 97 LYS A N 1
ATOM 819 C CA . LYS A 1 97 ? -18.481 -3.333 27.942 1.00 98.38 97 LYS A CA 1
ATOM 820 C C . LYS A 1 97 ? -19.998 -3.236 28.115 1.00 98.38 97 LYS A C 1
ATOM 822 O O . LYS A 1 97 ? -20.465 -3.009 29.226 1.00 98.38 97 LYS A O 1
ATOM 827 N N . SER A 1 98 ? -20.767 -3.530 27.064 1.00 97.69 98 SER A N 1
ATOM 828 C CA . SER A 1 98 ? -22.238 -3.530 27.148 1.00 97.69 98 SER A CA 1
ATOM 829 C C . SER A 1 98 ? -22.779 -4.535 28.179 1.00 97.69 98 SER A C 1
ATOM 831 O O . SER A 1 98 ? -23.764 -4.271 28.872 1.00 97.69 98 SER A O 1
ATOM 833 N N . LYS A 1 99 ? -22.119 -5.694 28.330 1.00 98.25 99 LYS A N 1
ATOM 834 C CA . LYS A 1 99 ? -22.483 -6.692 29.345 1.00 98.25 99 LYS A CA 1
ATOM 835 C C . LYS A 1 99 ? -22.195 -6.199 30.759 1.00 98.25 99 LYS A C 1
ATOM 837 O O . LYS A 1 99 ? -22.987 -6.504 31.645 1.00 98.25 99 LYS A O 1
ATOM 842 N N . VAL A 1 100 ? -21.095 -5.478 30.972 1.00 98.19 100 VAL A N 1
ATOM 843 C CA . VAL A 1 100 ? -20.771 -4.867 32.270 1.00 98.19 100 VAL A CA 1
ATOM 844 C C . VAL A 1 100 ? -21.810 -3.805 32.623 1.00 98.19 100 VAL A C 1
ATOM 846 O O . VAL A 1 100 ? -22.440 -3.924 33.666 1.00 98.19 100 VAL A O 1
ATOM 849 N N . GLU A 1 101 ? -22.120 -2.886 31.708 1.00 98.06 101 GLU A N 1
ATOM 850 C CA . GLU A 1 101 ? -23.146 -1.849 31.922 1.00 98.06 101 GLU A CA 1
ATOM 851 C C . GLU A 1 101 ? -24.523 -2.452 32.264 1.00 98.06 101 GLU A C 1
ATOM 853 O O . GLU A 1 101 ? -25.243 -1.972 33.146 1.00 98.06 101 GLU A O 1
ATOM 858 N N . LEU A 1 102 ? -24.890 -3.564 31.613 1.00 98.06 102 LEU A N 1
ATOM 859 C CA . LEU A 1 102 ? -26.107 -4.302 31.951 1.00 98.06 102 LEU A CA 1
ATOM 860 C C . LEU A 1 102 ? -26.059 -4.876 33.376 1.00 98.06 102 LEU A C 1
ATOM 862 O O . LEU A 1 102 ? -27.075 -4.854 34.077 1.00 98.06 102 LEU A O 1
ATOM 866 N N . ARG A 1 103 ? -24.914 -5.425 33.795 1.00 97.88 103 ARG A N 1
ATOM 867 C CA . ARG A 1 103 ? -24.723 -5.970 35.147 1.00 97.88 103 ARG A CA 1
ATOM 868 C C . ARG A 1 103 ? -24.758 -4.869 36.201 1.00 97.88 103 ARG A C 1
ATOM 870 O O . ARG A 1 103 ? -25.431 -5.068 37.209 1.00 97.88 103 ARG A O 1
ATOM 877 N N . ASP A 1 104 ? -24.164 -3.714 35.938 1.00 97.88 104 ASP A N 1
ATOM 878 C CA . ASP A 1 104 ? -24.202 -2.561 36.843 1.00 97.88 104 ASP A CA 1
ATOM 879 C C . ASP A 1 104 ? -25.642 -2.083 37.063 1.00 97.88 104 ASP A C 1
ATOM 881 O O . ASP A 1 104 ? -26.099 -1.966 38.201 1.00 97.88 104 ASP A O 1
ATOM 885 N N . SER A 1 105 ? -26.432 -1.964 35.989 1.00 97.94 105 SER A N 1
ATOM 886 C CA . SER A 1 105 ? -27.861 -1.635 36.108 1.00 97.94 105 SER A CA 1
ATOM 887 C C . SER A 1 105 ? -28.654 -2.685 36.904 1.00 97.94 105 SER A C 1
ATOM 889 O O . SER A 1 105 ? -29.602 -2.353 37.623 1.00 97.94 105 SER A O 1
ATOM 891 N N . GLN A 1 106 ? -28.305 -3.972 36.789 1.00 97.81 106 GLN A N 1
ATOM 892 C CA . GLN A 1 106 ? -28.922 -5.028 37.601 1.00 97.81 106 GLN A CA 1
ATOM 893 C C . GLN A 1 106 ? -28.553 -4.887 39.081 1.00 97.81 106 GLN A C 1
ATOM 895 O O . GLN A 1 106 ? -29.431 -5.025 39.935 1.00 97.81 106 GLN A O 1
ATOM 900 N N . ILE A 1 107 ? -27.289 -4.591 39.379 1.00 98.06 107 ILE A N 1
ATOM 901 C CA . ILE A 1 107 ? -26.790 -4.378 40.740 1.00 98.06 107 ILE A CA 1
ATOM 902 C C . ILE A 1 107 ? -27.499 -3.183 41.389 1.00 98.06 107 ILE A C 1
ATOM 904 O O . ILE A 1 107 ? -28.027 -3.322 42.492 1.00 98.06 107 ILE A O 1
ATOM 908 N N . GLU A 1 108 ? -27.623 -2.050 40.695 1.00 98.12 108 GLU A N 1
ATOM 909 C CA . GLU A 1 108 ? -28.356 -0.878 41.197 1.00 98.12 108 GLU A CA 1
ATOM 910 C C . GLU A 1 108 ? -29.819 -1.200 41.536 1.00 98.12 108 GLU A C 1
ATOM 912 O O . GLU A 1 108 ? -30.330 -0.812 42.593 1.00 98.12 108 GLU A O 1
ATOM 917 N N . LYS A 1 109 ? -30.501 -1.957 40.664 1.00 98.06 109 LYS A N 1
ATOM 918 C CA . LYS A 1 109 ? -31.883 -2.404 40.910 1.00 98.06 109 LYS A CA 1
ATOM 919 C C . LYS A 1 109 ? -31.978 -3.290 42.151 1.00 98.06 109 LYS A C 1
ATOM 921 O O . LYS A 1 109 ? -32.914 -3.126 42.935 1.00 98.06 109 LYS A O 1
ATOM 926 N N . LEU A 1 110 ? -31.023 -4.201 42.344 1.00 97.94 110 LEU A N 1
ATOM 927 C CA . LEU A 1 110 ? -30.968 -5.067 43.523 1.00 97.94 110 LEU A CA 1
ATOM 928 C C . LEU A 1 110 ? -30.692 -4.270 44.803 1.00 97.94 110 LEU A C 1
ATOM 930 O O . LEU A 1 110 ? -31.376 -4.489 45.802 1.00 97.94 110 LEU A O 1
ATOM 934 N N . PHE A 1 111 ? -29.771 -3.303 44.774 1.00 97.75 111 PHE A N 1
ATOM 935 C CA . PHE A 1 111 ? -29.515 -2.420 45.916 1.00 97.75 111 PHE A CA 1
ATOM 936 C C . PHE A 1 111 ? -30.747 -1.604 46.305 1.00 97.75 111 PHE A C 1
ATOM 938 O O . PHE A 1 111 ? -31.063 -1.492 47.493 1.00 97.75 111 PHE A O 1
ATOM 945 N N . LYS A 1 112 ? -31.483 -1.079 45.320 1.00 97.88 112 LYS A N 1
ATOM 946 C CA . LYS A 1 112 ? -32.746 -0.380 45.576 1.00 97.88 112 LYS A CA 1
ATOM 947 C C . LYS A 1 112 ? -33.772 -1.301 46.240 1.00 97.88 112 LYS A C 1
ATOM 949 O O . LYS A 1 112 ? -34.311 -0.942 47.282 1.00 97.88 112 LYS A O 1
ATOM 954 N N . ALA A 1 113 ? -33.976 -2.504 45.701 1.00 96.75 113 ALA A N 1
ATOM 955 C CA . ALA A 1 113 ? -34.888 -3.484 46.291 1.00 96.75 113 ALA A CA 1
ATOM 956 C C . ALA A 1 113 ? -34.489 -3.857 47.731 1.00 96.75 113 ALA A C 1
ATOM 958 O O . ALA A 1 113 ? -35.348 -3.979 48.602 1.00 96.75 113 ALA A O 1
ATOM 959 N N . LEU A 1 114 ? -33.189 -3.990 48.010 1.00 97.12 114 LEU A N 1
ATOM 960 C CA . LEU A 1 114 ? -32.682 -4.264 49.355 1.00 97.12 114 LEU A CA 1
ATOM 961 C C . LEU A 1 114 ? -32.966 -3.104 50.315 1.00 97.12 114 LEU A C 1
ATOM 963 O O . LEU A 1 114 ? -33.396 -3.338 51.446 1.00 97.12 114 LEU A O 1
ATOM 967 N N . LYS A 1 115 ? -32.790 -1.857 49.866 1.00 97.50 115 LYS A N 1
ATOM 968 C CA . LYS A 1 115 ? -33.130 -0.661 50.649 1.00 97.50 115 LYS A CA 1
ATOM 969 C C . LYS A 1 115 ? -34.624 -0.613 50.984 1.00 97.50 115 LYS A C 1
ATOM 971 O O . LYS A 1 115 ? -34.970 -0.366 52.140 1.00 97.50 115 LYS A O 1
ATOM 976 N N . ASP A 1 116 ? -35.481 -0.916 50.014 1.00 97.12 116 ASP A N 1
ATOM 977 C CA . ASP A 1 116 ? -36.936 -0.954 50.196 1.00 97.12 116 ASP A CA 1
ATOM 978 C C . ASP A 1 116 ? -37.351 -2.074 51.175 1.00 97.12 116 ASP A C 1
ATOM 980 O O . ASP A 1 116 ? -38.175 -1.860 52.070 1.00 97.12 116 ASP A O 1
ATOM 984 N N . MET A 1 117 ? -36.721 -3.253 51.087 1.00 97.31 117 MET A N 1
ATOM 985 C CA . MET A 1 117 ? -36.930 -4.347 52.047 1.00 97.31 117 MET A CA 1
ATOM 986 C C . MET A 1 117 ? -36.458 -3.981 53.458 1.00 97.31 117 MET A C 1
ATOM 988 O O . MET A 1 117 ? -37.165 -4.247 54.430 1.00 97.31 117 MET A O 1
ATOM 992 N N . LYS A 1 118 ? -35.291 -3.337 53.591 1.00 96.88 118 LYS A N 1
ATOM 993 C CA . LYS A 1 118 ? -34.771 -2.862 54.884 1.00 96.88 118 LYS A CA 1
ATOM 994 C C . LYS A 1 118 ? -35.734 -1.865 55.533 1.00 96.88 118 LYS A C 1
ATOM 996 O O . LYS A 1 118 ? -35.944 -1.927 56.742 1.00 96.88 118 LYS A O 1
ATOM 1001 N N . GLN A 1 119 ? -36.328 -0.972 54.742 1.00 96.50 119 GLN A N 1
ATOM 1002 C CA . GLN A 1 119 ? -37.337 -0.027 55.218 1.00 96.50 119 GLN A CA 1
ATOM 1003 C C . GLN A 1 119 ? -38.620 -0.744 55.664 1.00 96.50 119 GLN A C 1
ATOM 1005 O O . GLN A 1 119 ? -39.083 -0.522 56.780 1.00 96.50 119 GLN A O 1
ATOM 1010 N N . SER A 1 120 ? -39.123 -1.676 54.851 1.00 95.88 120 SER A N 1
ATOM 1011 C CA . SER A 1 120 ? -40.302 -2.488 55.191 1.00 95.88 120 SER A CA 1
ATOM 1012 C C . SER A 1 120 ? -40.102 -3.275 56.495 1.00 95.88 120 SER A C 1
ATOM 1014 O O . SER A 1 120 ? -41.017 -3.400 57.306 1.00 95.88 120 SER A O 1
ATOM 1016 N N . LEU A 1 121 ? -38.886 -3.775 56.738 1.00 95.38 121 LEU A N 1
ATOM 1017 C CA . LEU A 1 121 ? -38.540 -4.492 57.966 1.00 95.38 121 LEU A CA 1
ATOM 1018 C C . LEU A 1 121 ? -38.512 -3.570 59.194 1.00 95.38 121 LEU A C 1
ATOM 1020 O O . LEU A 1 121 ? -38.959 -3.972 60.267 1.00 95.38 121 LEU A O 1
ATOM 1024 N N . LYS A 1 122 ? -38.037 -2.325 59.048 1.00 95.88 122 LYS A N 1
ATOM 1025 C CA . LYS A 1 122 ? -38.117 -1.320 60.123 1.00 95.88 122 LYS A CA 1
ATOM 1026 C C . LYS A 1 122 ? -39.565 -1.011 60.498 1.00 95.88 122 LYS A C 1
ATOM 1028 O O . LYS A 1 122 ? -39.879 -0.960 61.684 1.00 95.88 122 LYS A O 1
ATOM 1033 N N . GLU A 1 123 ? -40.438 -0.845 59.508 1.00 95.69 123 GLU A N 1
ATOM 1034 C CA . GLU A 1 123 ? -41.870 -0.606 59.729 1.00 95.69 123 GLU A CA 1
ATOM 1035 C C . GLU A 1 123 ? -42.536 -1.804 60.417 1.00 95.69 123 GLU A C 1
ATOM 1037 O O . GLU A 1 123 ? -43.231 -1.633 61.418 1.00 95.69 123 GLU A O 1
ATOM 1042 N N . ALA A 1 124 ? -42.244 -3.029 59.964 1.00 94.31 124 ALA A N 1
ATOM 1043 C CA . ALA A 1 124 ? -42.709 -4.257 60.609 1.00 94.31 124 ALA A CA 1
ATOM 1044 C C . ALA A 1 124 ? -42.262 -4.361 62.079 1.00 94.31 124 ALA A C 1
ATOM 1046 O O . ALA A 1 124 ? -43.071 -4.699 62.944 1.00 94.31 124 ALA A O 1
ATOM 1047 N N . ASN A 1 125 ? -41.004 -4.026 62.382 1.00 92.12 125 ASN A N 1
ATOM 1048 C CA . ASN A 1 125 ? -40.510 -3.985 63.759 1.00 92.12 125 ASN A CA 1
ATOM 1049 C C . ASN A 1 125 ? -41.229 -2.922 64.604 1.00 92.12 125 ASN A C 1
ATOM 1051 O O . ASN A 1 125 ? -41.545 -3.189 65.762 1.00 92.12 125 ASN A O 1
ATOM 1055 N N . GLY A 1 126 ? -41.548 -1.759 64.025 1.00 94.62 126 GLY A N 1
ATOM 1056 C CA . GLY A 1 126 ? -42.378 -0.742 64.678 1.00 94.62 126 GLY A CA 1
ATOM 1057 C C . GLY A 1 126 ? -43.751 -1.289 65.079 1.00 94.62 126 GLY A C 1
ATOM 1058 O O . GLY A 1 126 ? -44.138 -1.195 66.244 1.00 94.62 126 GLY A O 1
ATOM 1059 N N . TYR A 1 127 ? -44.441 -1.967 64.156 1.00 93.38 127 TYR A N 1
ATOM 1060 C CA . TYR A 1 127 ? -45.720 -2.621 64.455 1.00 93.38 127 TYR A CA 1
ATOM 1061 C C . TYR A 1 127 ? -45.602 -3.696 65.544 1.00 93.38 127 TYR A C 1
ATOM 1063 O O . TYR A 1 127 ? -46.505 -3.839 66.370 1.00 93.38 127 TYR A O 1
ATOM 1071 N N . ILE A 1 128 ? -44.501 -4.454 65.583 1.00 92.56 128 ILE A N 1
ATOM 1072 C CA . ILE A 1 128 ? -44.266 -5.456 66.634 1.00 92.56 128 ILE A CA 1
ATOM 1073 C C . ILE A 1 128 ? -44.168 -4.794 68.013 1.00 92.56 128 ILE A C 1
ATOM 1075 O O . ILE A 1 128 ? -44.767 -5.295 68.966 1.00 92.56 128 ILE A O 1
ATOM 1079 N N . GLU A 1 129 ? -43.451 -3.678 68.138 1.00 91.25 129 GLU A N 1
ATOM 1080 C CA . GLU A 1 129 ? -43.335 -2.958 69.412 1.00 91.25 129 GLU A CA 1
ATOM 1081 C C . GLU A 1 129 ? -44.672 -2.343 69.858 1.00 91.25 129 GLU A C 1
ATOM 1083 O O . GLU A 1 129 ? -45.055 -2.460 71.028 1.00 91.25 129 GLU A O 1
ATOM 1088 N N . GLU A 1 130 ? -45.457 -1.792 68.929 1.00 91.44 130 GLU A N 1
ATOM 1089 C CA . GLU A 1 130 ? -46.823 -1.327 69.214 1.00 91.44 130 GLU A CA 1
ATOM 1090 C C . GLU A 1 130 ? -47.726 -2.471 69.709 1.00 91.44 130 GLU A C 1
ATOM 1092 O O . GLU A 1 130 ? -48.455 -2.336 70.702 1.00 91.44 130 GLU A O 1
ATOM 1097 N N . LEU A 1 131 ? -47.644 -3.640 69.068 1.00 90.94 131 LEU A N 1
ATOM 1098 C CA . LEU A 1 131 ? -48.376 -4.837 69.481 1.00 90.94 131 LEU A CA 1
ATOM 1099 C C . LEU A 1 131 ? -47.928 -5.350 70.860 1.00 90.94 131 LEU A C 1
ATOM 1101 O O . LEU A 1 131 ? -48.771 -5.736 71.672 1.00 90.94 131 LEU A O 1
ATOM 1105 N N . LYS A 1 132 ? -46.628 -5.317 71.179 1.00 89.62 132 LYS A N 1
ATOM 1106 C CA . LYS A 1 132 ? -46.128 -5.660 72.525 1.00 89.62 132 LYS A CA 1
ATOM 1107 C C . LYS A 1 132 ? -46.681 -4.711 73.590 1.00 89.62 132 LYS A C 1
ATOM 1109 O O . LYS A 1 132 ? -47.130 -5.174 74.640 1.00 89.62 132 LYS A O 1
ATOM 1114 N N . SER A 1 133 ? -46.701 -3.408 73.314 1.00 86.44 133 SER A N 1
ATOM 1115 C CA . SER A 1 133 ? -47.240 -2.391 74.228 1.00 86.44 133 SER A CA 1
ATOM 1116 C C . SER A 1 133 ? -48.743 -2.571 74.479 1.00 86.44 133 SER A C 1
ATOM 1118 O O . SER A 1 133 ? -49.202 -2.601 75.627 1.00 86.44 133 SER A O 1
ATOM 1120 N N . THR A 1 134 ? -49.526 -2.775 73.416 1.00 88.94 134 THR A N 1
ATOM 1121 C CA . THR A 1 134 ? -50.972 -3.030 73.537 1.00 88.94 134 THR A CA 1
ATOM 1122 C C . THR A 1 134 ? -51.261 -4.324 74.292 1.00 88.94 134 THR A C 1
ATOM 1124 O O . THR A 1 134 ? -52.131 -4.330 75.169 1.00 88.94 134 THR A O 1
ATOM 1127 N N . ARG A 1 135 ? -50.495 -5.393 74.038 1.00 89.19 135 ARG A N 1
ATOM 1128 C CA . ARG A 1 135 ? -50.567 -6.642 74.805 1.00 89.19 135 ARG A CA 1
ATOM 1129 C C . ARG A 1 135 ? -50.313 -6.398 76.295 1.00 89.19 135 ARG A C 1
ATOM 1131 O O . ARG A 1 135 ? -51.134 -6.814 77.106 1.00 89.19 135 ARG A O 1
ATOM 1138 N N . PHE A 1 136 ? -49.241 -5.691 76.655 1.00 88.75 136 PHE A N 1
ATOM 1139 C CA . PHE A 1 136 ? -48.919 -5.379 78.054 1.00 88.75 136 PHE A CA 1
ATOM 1140 C C . PHE A 1 136 ? -50.040 -4.583 78.747 1.00 88.75 136 PHE A C 1
ATOM 1142 O O . PHE A 1 136 ? -50.437 -4.885 79.873 1.00 88.75 136 PHE A O 1
ATOM 1149 N N . SER A 1 137 ? -50.615 -3.594 78.057 1.00 86.50 137 SER A N 1
ATOM 1150 C CA . SER A 1 137 ? -51.756 -2.819 78.566 1.00 86.50 137 SER A CA 1
ATOM 1151 C C . SER A 1 137 ? -52.994 -3.691 78.817 1.00 86.50 137 SER A C 1
ATOM 1153 O O . SER A 1 137 ? -53.677 -3.555 79.840 1.00 86.50 137 SER A O 1
ATOM 1155 N N . LEU A 1 138 ? -53.276 -4.629 77.909 1.00 87.12 138 LEU A N 1
ATOM 1156 C CA . LEU A 1 138 ? -54.366 -5.590 78.066 1.00 87.12 138 LEU A CA 1
ATOM 1157 C C . LEU A 1 138 ? -54.104 -6.566 79.219 1.00 87.12 138 LEU A C 1
ATOM 1159 O O . LEU A 1 138 ? -55.009 -6.782 80.024 1.00 87.12 138 LEU A O 1
ATOM 1163 N N . GLU A 1 139 ? -52.884 -7.089 79.355 1.00 88.44 139 GLU A N 1
ATOM 1164 C CA . GLU A 1 139 ? -52.473 -7.937 80.485 1.00 88.44 139 GLU A CA 1
ATOM 1165 C C . GLU A 1 139 ? -52.685 -7.217 81.827 1.00 88.44 139 GLU A C 1
ATOM 1167 O O . GLU A 1 139 ? -53.307 -7.768 82.739 1.00 88.44 139 GLU A O 1
ATOM 1172 N N . MET A 1 140 ? -52.273 -5.949 81.929 1.00 84.31 140 MET A N 1
ATOM 1173 C CA . MET A 1 140 ? -52.500 -5.120 83.118 1.00 84.31 140 MET A CA 1
ATOM 1174 C C . MET A 1 140 ? -53.992 -4.931 83.432 1.00 84.31 140 MET A C 1
ATOM 1176 O O . MET A 1 140 ? -54.396 -4.996 84.598 1.00 84.31 140 MET A O 1
ATOM 1180 N N . ARG A 1 141 ? -54.837 -4.721 82.411 1.00 79.94 141 ARG A N 1
ATOM 1181 C CA . ARG A 1 141 ? -56.299 -4.618 82.592 1.00 79.94 141 ARG A CA 1
ATOM 1182 C C . ARG A 1 141 ? -56.913 -5.934 83.053 1.00 79.94 141 ARG A C 1
ATOM 1184 O O . ARG A 1 141 ? -57.763 -5.904 83.940 1.00 79.94 141 ARG A O 1
ATOM 1191 N N . ILE A 1 142 ? -56.499 -7.061 82.478 1.00 83.38 142 ILE A N 1
ATOM 1192 C CA . ILE A 1 142 ? -56.964 -8.393 82.886 1.00 83.38 142 ILE A CA 1
ATOM 1193 C C . ILE A 1 142 ? -56.608 -8.633 84.351 1.00 83.38 142 ILE A C 1
ATOM 1195 O O . ILE A 1 142 ? -57.502 -8.902 85.151 1.00 83.38 142 ILE A O 1
ATOM 1199 N N . HIS A 1 143 ? -55.350 -8.409 84.731 1.00 80.19 143 HIS A N 1
ATOM 1200 C CA . HIS A 1 143 ? -54.909 -8.561 86.115 1.00 80.19 143 HIS A CA 1
ATOM 1201 C C . HIS A 1 143 ? -55.715 -7.667 87.078 1.00 80.19 143 HIS A C 1
ATOM 1203 O O . HIS A 1 143 ? -56.151 -8.115 88.139 1.00 80.19 143 HIS A O 1
ATOM 1209 N N . ALA A 1 144 ? -55.995 -6.414 86.701 1.00 76.31 144 ALA A N 1
ATOM 1210 C CA . ALA A 1 144 ? -56.838 -5.520 87.498 1.00 76.31 144 ALA A CA 1
ATOM 1211 C C . ALA A 1 144 ? -58.290 -6.022 87.646 1.00 76.31 144 ALA A C 1
ATOM 1213 O O . ALA A 1 144 ? -58.907 -5.825 88.696 1.00 76.31 144 ALA A O 1
ATOM 1214 N N . MET A 1 145 ? -58.851 -6.668 86.620 1.00 77.00 145 MET A N 1
ATOM 1215 C CA . MET A 1 145 ? -60.186 -7.275 86.690 1.00 77.00 145 MET A CA 1
ATOM 1216 C C . MET A 1 145 ? -60.200 -8.534 87.565 1.00 77.00 145 MET A C 1
ATOM 1218 O O . MET A 1 145 ? -61.094 -8.677 88.400 1.00 77.00 145 MET A O 1
ATOM 1222 N N . GLU A 1 146 ? -59.196 -9.401 87.442 1.00 78.31 146 GLU A N 1
ATOM 1223 C CA . GLU A 1 146 ? -59.049 -10.600 88.279 1.00 78.31 146 GLU A CA 1
ATOM 1224 C C . GLU A 1 146 ? -58.888 -10.248 89.767 1.00 78.31 146 GLU A C 1
ATOM 1226 O O . GLU A 1 146 ? -59.488 -10.887 90.634 1.00 78.31 146 GLU A O 1
ATOM 1231 N N . GLN A 1 147 ? -58.131 -9.188 90.074 1.00 67.81 147 GLN A N 1
ATOM 1232 C CA . GLN A 1 147 ? -57.972 -8.652 91.433 1.00 67.81 147 GLN A CA 1
ATOM 1233 C C . GLN A 1 147 ? -59.310 -8.164 92.018 1.00 67.81 147 GLN A C 1
ATOM 1235 O O . GLN A 1 147 ? -59.634 -8.470 93.167 1.00 67.81 147 GLN A O 1
ATOM 1240 N N . LYS A 1 148 ? -60.134 -7.470 91.216 1.00 63.59 148 LYS A N 1
ATOM 1241 C CA . LYS A 1 148 ? -61.479 -7.026 91.629 1.00 63.59 148 LYS A CA 1
ATOM 1242 C C . LYS A 1 148 ? -62.444 -8.192 91.860 1.00 63.59 148 LYS A C 1
ATOM 1244 O O . LYS A 1 148 ? -63.233 -8.134 92.798 1.00 63.59 148 LYS A O 1
ATOM 1249 N N . GLN A 1 149 ? -62.369 -9.255 91.057 1.00 61.94 149 GLN A N 1
ATOM 1250 C CA . GLN A 1 149 ? -63.185 -10.464 91.244 1.00 61.94 149 GLN A CA 1
ATOM 1251 C C . GLN A 1 149 ? -62.839 -11.230 92.529 1.00 61.94 149 GLN A C 1
ATOM 1253 O O . GLN A 1 149 ? -63.717 -11.848 93.123 1.00 61.94 149 GLN A O 1
ATOM 1258 N N . LYS A 1 150 ? -61.587 -11.155 92.995 1.00 66.75 150 LYS A N 1
ATOM 1259 C CA . LYS A 1 150 ? -61.135 -11.784 94.248 1.00 66.75 150 LYS A CA 1
ATOM 1260 C C . LYS A 1 150 ? -61.439 -10.956 95.508 1.00 66.75 150 LYS A C 1
ATOM 1262 O O . LYS A 1 150 ? -61.041 -11.359 96.596 1.00 66.75 150 LYS A O 1
ATOM 1267 N N . GLY A 1 151 ? -62.138 -9.821 95.393 1.00 51.44 151 GLY A N 1
ATOM 1268 C CA . GLY A 1 151 ? -62.533 -8.994 96.543 1.00 51.44 151 GLY A CA 1
ATOM 1269 C C . GLY A 1 151 ? -61.377 -8.259 97.232 1.00 51.44 151 GLY A C 1
ATOM 1270 O O . GLY A 1 151 ? -61.542 -7.777 98.351 1.00 51.44 151 GLY A O 1
ATOM 1271 N N . VAL A 1 152 ? -60.212 -8.150 96.585 1.00 52.06 152 VAL A N 1
ATOM 1272 C CA . VAL A 1 152 ? -59.045 -7.457 97.144 1.00 52.06 152 VAL A CA 1
ATOM 1273 C C . VAL A 1 152 ? -59.040 -6.009 96.649 1.00 52.06 152 VAL A C 1
ATOM 1275 O O . VAL A 1 152 ? -58.844 -5.731 95.467 1.00 52.06 152 VAL A O 1
ATOM 1278 N N . GLN A 1 153 ? -59.282 -5.063 97.558 1.00 49.50 153 GLN A N 1
ATOM 1279 C CA . GLN A 1 153 ? -59.213 -3.630 97.281 1.00 49.50 153 GLN A CA 1
ATOM 1280 C C . GLN A 1 153 ? -57.738 -3.196 97.267 1.00 49.50 153 GLN A C 1
ATOM 1282 O O . GLN A 1 153 ? -57.154 -2.902 98.306 1.00 49.50 153 GLN A O 1
ATOM 1287 N N . VAL A 1 154 ? -57.111 -3.195 96.089 1.00 53.16 154 VAL A N 1
ATOM 1288 C CA . VAL A 1 154 ? -55.720 -2.742 95.936 1.00 53.16 154 VAL A CA 1
ATOM 1289 C C . VAL A 1 154 ? -55.693 -1.240 95.656 1.00 53.16 154 VAL A C 1
ATOM 1291 O O . VAL A 1 154 ? -56.198 -0.779 94.632 1.00 53.16 154 VAL A O 1
ATOM 1294 N N . GLN A 1 155 ? -55.108 -0.473 96.580 1.00 47.69 155 GLN A N 1
ATOM 1295 C CA . GLN A 1 155 ? -54.774 0.936 96.368 1.00 47.69 155 GLN A CA 1
ATOM 1296 C C . GLN A 1 155 ? -53.713 1.076 95.265 1.00 47.69 155 GLN A C 1
ATOM 1298 O O . GLN A 1 155 ? -52.778 0.272 95.212 1.00 47.69 155 GLN A O 1
ATOM 1303 N N . PRO A 1 156 ? -53.802 2.108 94.409 1.00 45.50 156 PRO A N 1
ATOM 1304 C CA . PRO A 1 156 ? -52.794 2.357 93.393 1.00 45.50 156 PRO A CA 1
ATOM 1305 C C . PRO A 1 156 ? -51.509 2.841 94.070 1.00 45.50 156 PRO A C 1
ATOM 1307 O O . PRO A 1 156 ? -51.360 4.017 94.396 1.00 45.50 156 PRO A O 1
ATOM 1310 N N . VAL A 1 157 ? -50.551 1.939 94.273 1.00 49.59 157 VAL A N 1
ATOM 1311 C CA . VAL A 1 157 ? -49.177 2.351 94.548 1.00 49.59 157 VAL A CA 1
ATOM 1312 C C . VAL A 1 157 ? -48.602 2.824 93.220 1.00 49.59 157 VAL A C 1
ATOM 1314 O O . VAL A 1 157 ? -48.196 2.022 92.380 1.00 49.59 157 VAL A O 1
ATOM 1317 N N . VAL A 1 158 ? -48.584 4.141 93.024 1.00 45.41 158 VAL A N 1
ATOM 1318 C CA . VAL A 1 158 ? -47.779 4.793 91.988 1.00 45.41 158 VAL A CA 1
ATOM 1319 C C . VAL A 1 158 ? -46.312 4.564 92.351 1.00 45.41 158 VAL A C 1
ATOM 1321 O O . VAL A 1 158 ? -45.650 5.418 92.935 1.00 45.41 158 VAL A O 1
ATOM 1324 N N . LYS A 1 159 ? -45.782 3.380 92.042 1.00 50.28 159 LYS A N 1
ATOM 1325 C CA . LYS A 1 159 ? -44.340 3.222 91.897 1.00 50.28 159 LYS A CA 1
ATOM 1326 C C . LYS A 1 159 ? -43.996 3.890 90.578 1.00 50.28 159 LYS A C 1
ATOM 1328 O O . LYS A 1 159 ? -44.273 3.341 89.516 1.00 50.28 159 LYS A O 1
ATOM 1333 N N . ARG A 1 160 ? -43.418 5.094 90.657 1.00 45.50 160 ARG A N 1
ATOM 1334 C CA . ARG A 1 160 ? -42.565 5.608 89.584 1.00 45.50 160 ARG A CA 1
ATOM 1335 C C . ARG A 1 160 ? -41.532 4.521 89.321 1.00 45.50 160 ARG A C 1
ATOM 1337 O O . ARG A 1 160 ? -40.589 4.371 90.090 1.00 45.50 160 ARG A O 1
ATOM 1344 N N . ILE A 1 161 ? -41.747 3.727 88.283 1.00 46.16 161 ILE A N 1
ATOM 1345 C CA . ILE A 1 161 ? -40.671 2.953 87.693 1.00 46.16 161 ILE A CA 1
ATOM 1346 C C . ILE A 1 161 ? -39.847 4.010 86.970 1.00 46.16 161 ILE A C 1
ATOM 1348 O O . ILE A 1 161 ? -40.198 4.462 85.884 1.00 46.16 161 ILE A O 1
ATOM 1352 N N . GLN A 1 162 ? -38.828 4.507 87.666 1.00 44.56 162 GLN A N 1
ATOM 1353 C CA . GLN A 1 162 ? -37.720 5.206 87.042 1.00 44.56 162 GLN A CA 1
ATOM 1354 C C . GLN A 1 162 ? -37.064 4.151 86.156 1.00 44.56 162 GLN A C 1
ATOM 1356 O O . GLN A 1 162 ? -36.321 3.299 86.634 1.00 44.56 162 GLN A O 1
ATOM 1361 N N . MET A 1 163 ? -37.452 4.124 84.885 1.00 42.41 163 MET A N 1
ATOM 1362 C CA . MET A 1 163 ? -36.660 3.443 83.880 1.00 42.41 163 MET A CA 1
ATOM 1363 C C . MET A 1 163 ? -35.374 4.253 83.771 1.00 42.41 163 MET A C 1
ATOM 1365 O O . MET A 1 163 ? -35.359 5.317 83.157 1.00 42.41 163 MET A O 1
ATOM 1369 N N . SER A 1 164 ? -34.327 3.798 84.452 1.00 48.19 164 SER A N 1
ATOM 1370 C CA . SER A 1 164 ? -32.966 4.111 84.050 1.00 48.19 164 SER A CA 1
ATOM 1371 C C . SER A 1 164 ? -32.812 3.541 82.644 1.00 48.19 164 SER A C 1
ATOM 1373 O O . SER A 1 164 ? -32.684 2.330 82.470 1.00 48.19 164 SER A O 1
ATOM 1375 N N . LEU A 1 165 ? -32.951 4.406 81.640 1.00 46.38 165 LEU A N 1
ATOM 1376 C CA . LEU A 1 165 ? -32.333 4.164 80.350 1.00 46.38 165 LEU A CA 1
ATOM 1377 C C . LEU A 1 165 ? -30.830 4.094 80.629 1.00 46.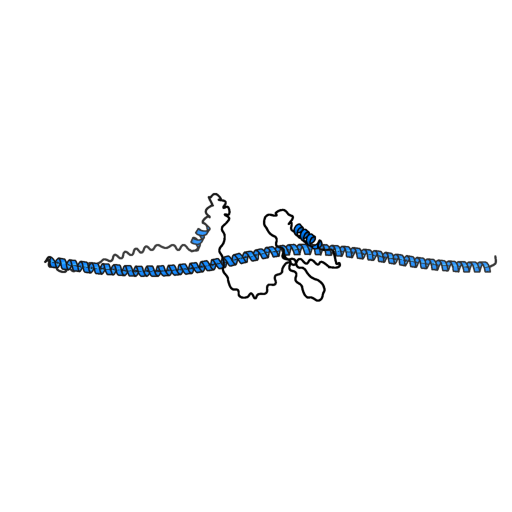38 165 LEU A C 1
ATOM 1379 O O . LEU A 1 165 ? -30.188 5.127 80.791 1.00 46.38 165 LEU A O 1
ATOM 1383 N N . ASP A 1 166 ? -30.299 2.880 80.763 1.00 45.72 166 ASP A N 1
ATOM 1384 C CA . ASP A 1 166 ? -28.887 2.638 80.485 1.00 45.72 166 ASP A CA 1
ATOM 1385 C C . ASP A 1 166 ? -28.725 2.805 78.973 1.00 45.72 166 ASP A C 1
ATOM 1387 O O . ASP A 1 166 ? -28.827 1.859 78.193 1.00 45.72 166 ASP A O 1
ATOM 1391 N N . GLU A 1 167 ? -28.530 4.055 78.562 1.00 48.44 167 GLU A N 1
ATOM 1392 C CA . GLU A 1 167 ? -27.822 4.403 77.337 1.00 48.44 167 GLU A CA 1
ATOM 1393 C C . GLU A 1 167 ? -26.348 4.030 77.559 1.00 48.44 167 GLU A C 1
ATOM 1395 O O . GLU A 1 167 ? -25.499 4.879 77.809 1.00 48.44 167 GLU A O 1
ATOM 1400 N N . SER A 1 168 ? -26.046 2.729 77.534 1.00 47.88 168 SER A N 1
ATOM 1401 C CA . SER A 1 168 ? -24.698 2.270 77.201 1.00 47.88 168 SER A CA 1
ATOM 1402 C C . SER A 1 168 ? -24.575 2.401 75.689 1.00 47.88 168 SER A C 1
ATOM 1404 O O . SER A 1 168 ? -24.897 1.497 74.923 1.00 47.88 168 SER A O 1
ATOM 1406 N N . SER A 1 169 ? -24.221 3.610 75.258 1.00 46.59 169 SER A N 1
ATOM 1407 C CA . SER A 1 169 ? -23.574 3.817 73.974 1.00 46.59 169 SER A CA 1
ATOM 1408 C C . SER A 1 169 ? -22.201 3.154 74.065 1.00 46.59 169 SER A C 1
ATOM 1410 O O . SER A 1 169 ? -21.235 3.780 74.504 1.00 46.59 169 SER A O 1
ATOM 1412 N N . ASP A 1 170 ? -22.138 1.875 73.704 1.00 53.09 170 ASP A N 1
ATOM 1413 C CA . ASP A 1 170 ? -20.912 1.272 73.184 1.00 53.09 170 ASP A CA 1
ATOM 1414 C C . ASP A 1 170 ? -20.636 1.960 71.832 1.00 53.09 170 ASP A C 1
ATOM 1416 O O . ASP A 1 170 ? -20.965 1.449 70.762 1.00 53.09 170 ASP A O 1
ATOM 1420 N N . ASP A 1 171 ? -20.131 3.197 71.906 1.00 55.47 171 ASP A N 1
ATOM 1421 C CA . ASP A 1 171 ? -19.347 3.836 70.847 1.00 55.47 171 ASP A CA 1
ATOM 1422 C C . ASP A 1 171 ? -17.990 3.122 70.844 1.00 55.47 171 ASP A C 1
ATOM 1424 O O . ASP A 1 171 ? -16.980 3.624 71.342 1.00 55.47 171 ASP A O 1
ATOM 1428 N N . ASP A 1 172 ? -17.987 1.895 70.326 1.00 57.25 172 ASP A N 1
ATOM 1429 C CA . ASP A 1 172 ? -16.783 1.315 69.755 1.00 57.25 172 ASP A CA 1
ATOM 1430 C C . ASP A 1 172 ? -16.515 2.107 68.469 1.00 57.25 172 ASP A C 1
ATOM 1432 O O . ASP A 1 172 ? -16.987 1.771 67.381 1.00 57.25 172 ASP A O 1
ATOM 1436 N N . GLU A 1 173 ? -15.797 3.223 68.621 1.00 58.41 173 GLU A N 1
ATOM 1437 C CA . GLU A 1 173 ? -15.019 3.830 67.545 1.00 58.41 173 GLU A CA 1
ATOM 1438 C C . GLU A 1 173 ? -13.970 2.792 67.106 1.00 58.41 173 GLU A C 1
ATOM 1440 O O . GLU A 1 173 ? -12.799 2.851 67.483 1.00 58.41 173 GLU A O 1
ATOM 1445 N N . GLU A 1 174 ? -14.398 1.780 66.344 1.00 58.53 174 GLU A N 1
ATOM 1446 C CA . GLU A 1 174 ? -13.496 1.059 65.459 1.00 58.53 174 GLU A CA 1
ATOM 1447 C C . GLU A 1 174 ? -12.989 2.106 64.465 1.00 58.53 174 GLU A C 1
ATOM 1449 O O . GLU A 1 174 ? -13.704 2.526 63.553 1.00 58.53 174 GLU A O 1
ATOM 1454 N N . GLU A 1 175 ? -11.771 2.595 64.706 1.00 58.88 175 GLU A N 1
ATOM 1455 C CA . GLU A 1 175 ? -10.957 3.263 63.699 1.00 58.88 175 GLU A CA 1
ATOM 1456 C C . GLU A 1 175 ? -10.878 2.305 62.500 1.00 58.88 175 GLU A C 1
ATOM 1458 O O . GLU A 1 175 ? -10.045 1.399 62.458 1.00 58.88 175 GLU A O 1
ATOM 1463 N N . GLU A 1 176 ? -11.802 2.454 61.545 1.00 58.22 176 GLU A N 1
ATOM 1464 C CA . GLU A 1 176 ? -11.651 1.905 60.206 1.00 58.22 176 GLU A CA 1
ATOM 1465 C C . GLU A 1 176 ? -10.374 2.542 59.651 1.00 58.22 176 GLU A C 1
ATOM 1467 O O . GLU A 1 176 ? -10.376 3.678 59.174 1.00 58.22 176 GLU A O 1
ATOM 1472 N N . GLU A 1 177 ? -9.249 1.834 59.784 1.00 61.12 177 GLU A N 1
ATOM 1473 C CA . GLU A 1 177 ? -8.068 2.087 58.974 1.00 61.12 177 GLU A CA 1
ATOM 1474 C C . GLU A 1 177 ? -8.553 2.051 57.522 1.00 61.12 177 GLU A C 1
ATOM 1476 O O . GLU A 1 177 ? -8.850 0.984 56.982 1.00 61.12 177 GLU A O 1
ATOM 1481 N N . GLU A 1 178 ? -8.720 3.232 56.918 1.00 57.97 178 GLU A N 1
ATOM 1482 C CA . GLU A 1 178 ? -8.978 3.388 55.493 1.00 57.97 178 GLU A CA 1
ATOM 1483 C C . GLU A 1 178 ? -7.805 2.737 54.755 1.00 57.97 178 GLU A C 1
ATOM 1485 O O . GLU A 1 178 ? -6.772 3.357 54.488 1.00 57.97 178 GLU A O 1
ATOM 1490 N N . GLU A 1 179 ? -7.952 1.447 54.459 1.00 58.12 179 GLU A N 1
ATOM 1491 C CA . GLU A 1 179 ? -7.078 0.706 53.569 1.00 58.12 179 GLU A CA 1
ATOM 1492 C C . GLU A 1 179 ? -7.228 1.366 52.198 1.00 58.12 179 GLU A C 1
ATOM 1494 O O . GLU A 1 179 ? -8.172 1.112 51.448 1.00 58.12 179 GLU A O 1
ATOM 1499 N N . THR A 1 180 ? -6.340 2.323 51.926 1.00 72.75 180 THR A N 1
ATOM 1500 C CA . THR A 1 180 ? -6.351 3.115 50.698 1.00 72.75 180 THR A CA 1
ATOM 1501 C C . THR A 1 180 ? -6.434 2.196 49.479 1.00 72.75 180 THR A C 1
ATOM 1503 O O . THR A 1 180 ? -5.814 1.129 49.451 1.00 72.75 180 THR A O 1
ATOM 1506 N N . ASP A 1 181 ? -7.155 2.620 48.438 1.00 76.56 181 ASP A N 1
ATOM 1507 C CA . ASP A 1 181 ? -7.324 1.852 47.194 1.00 76.56 181 ASP A CA 1
ATOM 1508 C C . ASP A 1 181 ? -5.981 1.356 46.604 1.00 76.56 181 ASP A C 1
ATOM 1510 O O . ASP A 1 181 ? -5.929 0.338 45.911 1.00 76.56 181 ASP A O 1
ATOM 1514 N N . GLU A 1 182 ? -4.866 2.028 46.913 1.00 74.75 182 GLU A N 1
ATOM 1515 C CA . GLU A 1 182 ? -3.513 1.621 46.522 1.00 74.75 182 GLU A CA 1
ATOM 1516 C C . GLU A 1 182 ? -3.004 0.349 47.230 1.00 74.75 182 GLU A C 1
ATOM 1518 O O . GLU A 1 182 ? -2.302 -0.460 46.611 1.00 74.75 182 GLU A O 1
ATOM 1523 N N . GLU A 1 183 ? -3.354 0.131 48.498 1.00 73.19 183 GLU A N 1
ATOM 1524 C CA . GLU A 1 183 ? -2.925 -1.038 49.277 1.00 73.19 183 GLU A CA 1
ATOM 1525 C C . GLU A 1 183 ? -3.755 -2.283 48.929 1.00 73.19 183 GLU A C 1
ATOM 1527 O O . GLU A 1 183 ? -3.203 -3.375 48.730 1.00 73.19 183 GLU A O 1
ATOM 1532 N N . MET A 1 184 ? -5.059 -2.094 48.699 1.00 72.56 184 MET A N 1
ATOM 1533 C CA . MET A 1 184 ? -5.953 -3.130 48.173 1.00 72.56 184 MET A CA 1
ATOM 1534 C C . MET A 1 184 ? -5.500 -3.615 46.784 1.00 72.56 184 MET A C 1
ATOM 1536 O O . MET A 1 184 ? -5.470 -4.821 46.514 1.00 72.56 184 MET A O 1
ATOM 1540 N N . LEU A 1 185 ? -5.069 -2.697 45.907 1.00 75.81 185 LEU A N 1
ATOM 1541 C CA . LEU A 1 185 ? -4.544 -3.045 44.584 1.00 75.81 185 LEU A CA 1
ATOM 1542 C C . LEU A 1 185 ? -3.196 -3.779 44.662 1.00 75.81 185 LEU A C 1
ATOM 1544 O O . LEU A 1 185 ? -2.988 -4.729 43.902 1.00 75.81 185 LEU A O 1
ATOM 1548 N N . ARG A 1 186 ? -2.299 -3.432 45.596 1.00 77.31 186 ARG A N 1
ATOM 1549 C CA . ARG A 1 186 ? -1.040 -4.182 45.785 1.00 77.31 186 ARG A CA 1
ATOM 1550 C C . ARG A 1 186 ? -1.276 -5.640 46.168 1.00 77.31 186 ARG A C 1
ATOM 1552 O O . ARG A 1 186 ? -0.654 -6.515 45.567 1.00 77.31 186 ARG A O 1
ATOM 1559 N N . LYS A 1 187 ? -2.212 -5.922 47.081 1.00 73.50 187 LYS A N 1
ATOM 1560 C CA . LYS A 1 187 ? -2.535 -7.302 47.497 1.00 73.50 187 LYS A CA 1
ATOM 1561 C C . LYS A 1 187 ? -3.072 -8.167 46.349 1.00 73.50 187 LYS A C 1
ATOM 1563 O O . LYS A 1 187 ? -2.835 -9.373 46.338 1.00 73.50 187 LYS A O 1
ATOM 1568 N N . ILE A 1 188 ? -3.739 -7.571 45.357 1.00 72.19 188 ILE A N 1
ATOM 1569 C CA . ILE A 1 188 ? -4.237 -8.289 44.170 1.00 72.19 188 ILE A CA 1
ATOM 1570 C C . ILE A 1 188 ? -3.099 -8.630 43.193 1.00 72.19 188 ILE A C 1
ATOM 1572 O O . ILE A 1 188 ? -3.133 -9.692 42.571 1.00 72.19 188 ILE A O 1
ATOM 1576 N N . PHE A 1 189 ? -2.082 -7.771 43.067 1.00 65.50 189 PHE A N 1
ATOM 1577 C CA . PHE A 1 189 ? -0.960 -7.988 42.143 1.00 65.50 189 PHE A CA 1
ATOM 1578 C C . PHE A 1 189 ? 0.234 -8.746 42.754 1.00 65.50 189 PHE A C 1
ATOM 1580 O O . PHE A 1 189 ? 0.998 -9.350 42.001 1.00 65.50 189 PHE A O 1
ATOM 1587 N N . GLU A 1 190 ? 0.391 -8.766 44.084 1.00 64.69 190 GLU A N 1
ATOM 1588 C CA . GLU A 1 190 ? 1.409 -9.575 44.786 1.00 64.69 190 GLU A CA 1
ATOM 1589 C C . GLU A 1 190 ? 0.946 -10.998 45.132 1.00 64.69 190 GLU A C 1
ATOM 1591 O O . GLU A 1 190 ? 1.772 -11.843 45.486 1.00 64.69 190 GLU A O 1
ATOM 1596 N N . ALA A 1 191 ? -0.347 -11.305 44.994 1.00 60.09 191 ALA A N 1
ATOM 1597 C CA . ALA A 1 191 ? -0.840 -12.670 45.112 1.00 60.09 191 ALA A CA 1
ATOM 1598 C C . ALA A 1 191 ? -0.280 -13.526 43.960 1.00 60.09 191 ALA A C 1
ATOM 1600 O O . ALA A 1 191 ? -0.789 -13.506 42.837 1.00 60.09 191 ALA A O 1
ATOM 1601 N N . GLU A 1 192 ? 0.791 -14.277 44.243 1.00 62.59 192 GLU A N 1
ATOM 1602 C CA . GLU A 1 192 ? 1.358 -15.265 43.324 1.00 62.59 192 GLU A CA 1
ATOM 1603 C C . GLU A 1 192 ? 0.228 -16.146 42.757 1.00 62.59 192 GLU A C 1
ATOM 1605 O O . GLU A 1 192 ? -0.524 -16.755 43.528 1.00 62.59 192 GLU A O 1
ATOM 1610 N N . PRO A 1 193 ? 0.085 -16.254 41.421 1.00 69.25 193 PRO A N 1
ATOM 1611 C CA . PRO A 1 193 ? -0.944 -17.099 40.843 1.00 69.25 193 PRO A CA 1
ATOM 1612 C C . PRO A 1 193 ? -0.714 -18.547 41.302 1.00 69.25 193 PRO A C 1
ATOM 1614 O O . PRO A 1 193 ? 0.421 -19.038 41.231 1.00 69.25 193 PRO A O 1
ATOM 1617 N N . PRO A 1 194 ? -1.760 -19.258 41.767 1.00 66.12 194 PRO A N 1
ATOM 1618 C CA . PRO A 1 194 ? -1.609 -20.615 42.266 1.00 66.12 194 PRO A CA 1
ATOM 1619 C C . PRO A 1 194 ? -0.987 -21.484 41.174 1.00 66.12 194 PRO A C 1
ATOM 1621 O O . PRO A 1 194 ? -1.522 -21.611 40.069 1.00 66.12 194 PRO A O 1
ATOM 1624 N N . ARG A 1 195 ? 0.176 -22.075 41.478 1.00 65.19 195 ARG A N 1
ATOM 1625 C CA . ARG A 1 195 ? 0.867 -22.971 40.547 1.00 65.19 195 ARG A CA 1
ATOM 1626 C C . ARG A 1 195 ? -0.089 -24.104 40.169 1.00 65.19 195 ARG A C 1
ATOM 1628 O O . ARG A 1 195 ? -0.602 -24.768 41.076 1.00 65.19 195 ARG A O 1
ATOM 1635 N N . PRO A 1 196 ? -0.311 -24.370 38.870 1.00 55.53 196 PRO A N 1
ATOM 1636 C CA . PRO A 1 196 ? -1.199 -25.436 38.441 1.00 55.53 196 PRO A CA 1
ATOM 1637 C C . PRO A 1 196 ? -0.585 -26.779 38.846 1.00 55.53 196 PRO A C 1
ATOM 1639 O O . PRO A 1 196 ? 0.284 -27.330 38.175 1.00 55.53 196 PRO A O 1
ATOM 1642 N N . THR A 1 197 ? -1.026 -27.298 39.986 1.00 55.06 197 THR A N 1
ATOM 1643 C CA . THR A 1 197 ? -0.713 -28.637 40.484 1.00 55.06 197 THR A CA 1
ATOM 1644 C C . THR A 1 197 ? -1.868 -29.548 40.098 1.00 55.06 197 THR A C 1
ATOM 1646 O O . THR A 1 197 ? -2.721 -29.907 40.901 1.00 55.06 197 THR A O 1
ATOM 1649 N N . GLY A 1 198 ? -1.927 -29.887 38.812 1.00 64.62 198 GLY A N 1
ATOM 1650 C CA . GLY A 1 198 ? -2.909 -30.828 38.286 1.00 64.62 198 GLY A CA 1
ATOM 1651 C C . GLY A 1 198 ? -2.427 -31.477 36.987 1.00 64.62 198 GLY A C 1
ATOM 1652 O O . GLY A 1 198 ? -1.801 -30.801 36.168 1.00 64.62 198 GLY A O 1
ATOM 1653 N N . PRO A 1 199 ? -2.677 -32.783 36.780 1.00 54.84 199 PRO A N 1
ATOM 1654 C CA . PRO A 1 199 ? -2.291 -33.470 35.556 1.00 54.84 199 PRO A CA 1
ATOM 1655 C C . PRO A 1 199 ? -3.080 -32.918 34.361 1.00 54.84 199 PRO A C 1
ATOM 1657 O O . PRO A 1 199 ? -4.298 -32.761 34.416 1.00 54.84 199 PRO A O 1
ATOM 1660 N N . ILE A 1 200 ? -2.370 -32.643 33.265 1.00 51.81 200 ILE A N 1
ATOM 1661 C CA . ILE A 1 200 ? -2.932 -32.151 32.004 1.00 51.81 200 ILE A CA 1
ATOM 1662 C C . ILE A 1 200 ? -3.858 -33.229 31.421 1.00 51.81 200 ILE A C 1
ATOM 1664 O O . ILE A 1 200 ? -3.401 -34.200 30.814 1.00 51.81 200 ILE A O 1
ATOM 1668 N N . VAL A 1 201 ? -5.169 -33.057 31.589 1.00 44.59 201 VAL A N 1
ATOM 1669 C CA . VAL A 1 201 ? -6.179 -33.889 30.929 1.00 44.59 201 VAL A CA 1
ATOM 1670 C C . VAL A 1 201 ? -6.349 -33.386 29.498 1.00 44.59 201 VAL A C 1
ATOM 1672 O O . VAL A 1 201 ? -6.881 -32.306 29.251 1.00 44.59 201 VAL A O 1
ATOM 1675 N N . ARG A 1 202 ? -5.879 -34.181 28.532 1.00 45.25 202 ARG A N 1
ATOM 1676 C CA . ARG A 1 202 ? -6.153 -33.970 27.106 1.00 45.25 202 ARG A CA 1
ATOM 1677 C C . ARG A 1 202 ? -7.648 -34.165 26.846 1.00 45.25 202 ARG A C 1
ATOM 1679 O O . ARG A 1 202 ? -8.129 -35.295 26.856 1.00 45.25 202 ARG A O 1
ATOM 1686 N N . VAL A 1 203 ? -8.367 -33.081 26.575 1.00 43.22 203 VAL A N 1
ATOM 1687 C CA . VAL A 1 203 ? -9.756 -33.135 26.105 1.00 43.22 203 VAL A CA 1
ATOM 1688 C C . VAL A 1 203 ? -9.744 -33.493 24.616 1.00 43.22 203 VAL A C 1
ATOM 1690 O O . VAL A 1 203 ? -9.256 -32.724 23.790 1.00 43.22 203 VAL A O 1
ATOM 1693 N N . GLN A 1 204 ? -10.234 -34.686 24.268 1.00 39.81 204 GLN A N 1
ATOM 1694 C CA . GLN A 1 204 ? -10.550 -35.028 22.878 1.00 39.81 204 GLN A CA 1
ATOM 1695 C C . GLN A 1 204 ? -11.840 -34.315 22.434 1.00 39.81 204 GLN A C 1
ATOM 1697 O O . GLN A 1 204 ? -12.761 -34.183 23.242 1.00 39.81 204 GLN A O 1
ATOM 1702 N N . PRO A 1 205 ? -11.955 -33.894 21.162 1.00 36.47 205 PRO A N 1
ATOM 1703 C CA . PRO A 1 205 ? -13.182 -33.304 20.646 1.00 36.47 205 PRO A CA 1
ATOM 1704 C C . PRO A 1 205 ? -14.234 -34.392 20.389 1.00 36.47 205 PRO A C 1
ATOM 1706 O O . PRO A 1 205 ? -14.005 -35.330 19.624 1.00 36.47 205 PRO A O 1
ATOM 1709 N N . ASN A 1 206 ? -15.400 -34.243 21.016 1.00 35.84 206 ASN A N 1
ATOM 1710 C CA . ASN A 1 206 ? -16.578 -35.069 20.759 1.00 35.84 206 ASN A CA 1
ATOM 1711 C C . ASN A 1 206 ? -17.245 -34.631 19.439 1.00 35.84 206 ASN A C 1
ATOM 1713 O O . ASN A 1 206 ? -17.523 -33.440 19.281 1.00 35.84 206 ASN A O 1
ATOM 1717 N N . PRO A 1 207 ? -17.533 -35.546 18.498 1.00 47.12 207 PRO A N 1
ATOM 1718 C CA . PRO A 1 207 ? -18.272 -35.226 17.287 1.00 47.12 207 PRO A CA 1
ATOM 1719 C C . PRO A 1 207 ? -19.767 -35.578 1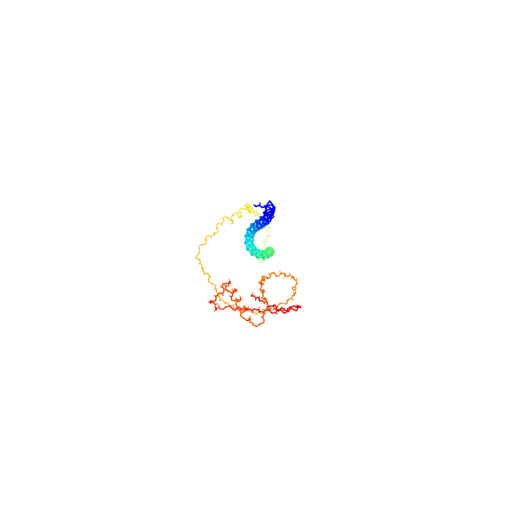7.434 1.00 47.12 207 PRO A C 1
ATOM 1721 O O . PRO A 1 207 ? -20.110 -36.580 18.055 1.00 47.12 207 PRO A O 1
ATOM 1724 N N . ILE A 1 208 ? -20.618 -34.816 16.726 1.00 38.66 208 ILE A N 1
ATOM 1725 C CA . ILE A 1 208 ? -22.049 -35.071 16.419 1.00 38.66 208 ILE A CA 1
ATOM 1726 C C . ILE A 1 208 ? -22.993 -34.586 17.545 1.00 38.66 208 ILE A C 1
ATOM 1728 O O . ILE A 1 208 ? -22.819 -34.937 18.703 1.00 38.66 208 ILE A O 1
ATOM 1732 N N . ILE A 1 209 ? -23.942 -33.674 17.280 1.00 39.50 209 ILE A N 1
ATOM 1733 C CA . ILE A 1 209 ? -25.323 -33.960 16.815 1.00 39.50 209 ILE A CA 1
ATOM 1734 C C . ILE A 1 209 ? -25.946 -32.746 16.066 1.00 39.50 209 ILE A C 1
ATOM 1736 O O . ILE A 1 209 ? -25.504 -31.618 16.280 1.00 39.50 209 ILE A O 1
ATOM 1740 N N . PRO A 1 210 ? -26.944 -32.963 15.173 1.00 49.25 210 PRO A N 1
ATOM 1741 C CA . PRO A 1 210 ? -27.350 -32.038 14.114 1.00 49.25 210 PRO A CA 1
ATOM 1742 C C . PRO A 1 210 ? -28.776 -31.432 14.264 1.00 49.25 210 PRO A C 1
ATOM 1744 O O . PRO A 1 210 ? -29.569 -31.882 15.080 1.00 49.25 210 PRO A O 1
ATOM 1747 N N . VAL A 1 211 ? -29.088 -30.477 13.368 1.00 42.09 211 VAL A N 1
ATOM 1748 C CA . VAL A 1 211 ? -30.412 -29.990 12.878 1.00 42.09 211 VAL A CA 1
ATOM 1749 C C . VAL A 1 211 ? -31.395 -29.301 13.848 1.00 42.09 211 VAL A C 1
ATOM 1751 O O . VAL A 1 211 ? -32.055 -29.978 14.622 1.00 42.09 211 VAL A O 1
ATOM 1754 N N . VAL A 1 212 ? -31.666 -28.003 13.605 1.00 35.53 212 VAL A N 1
ATOM 1755 C CA . VAL A 1 212 ? -32.998 -27.328 13.647 1.00 35.53 212 VAL A CA 1
ATOM 1756 C C . VAL A 1 212 ? -32.930 -26.144 12.651 1.00 35.53 212 VAL A C 1
ATOM 1758 O O . VAL A 1 212 ? -32.064 -25.292 12.801 1.00 35.53 212 VAL A O 1
ATOM 1761 N N . ARG A 1 213 ? -33.519 -26.256 11.449 1.00 36.69 213 ARG A N 1
ATOM 1762 C CA . ARG A 1 213 ? -34.824 -25.719 10.980 1.00 36.69 213 ARG A CA 1
ATOM 1763 C C . ARG A 1 213 ? -34.984 -24.186 10.987 1.00 36.69 213 ARG A C 1
ATOM 1765 O O . ARG A 1 213 ? -34.989 -23.566 12.039 1.00 36.69 213 ARG A O 1
ATOM 1772 N N . ASP A 1 214 ? -35.193 -23.675 9.771 1.00 38.75 214 ASP A N 1
ATOM 1773 C CA . ASP A 1 214 ? -36.084 -22.595 9.324 1.00 38.75 214 ASP A CA 1
ATOM 1774 C C . ASP A 1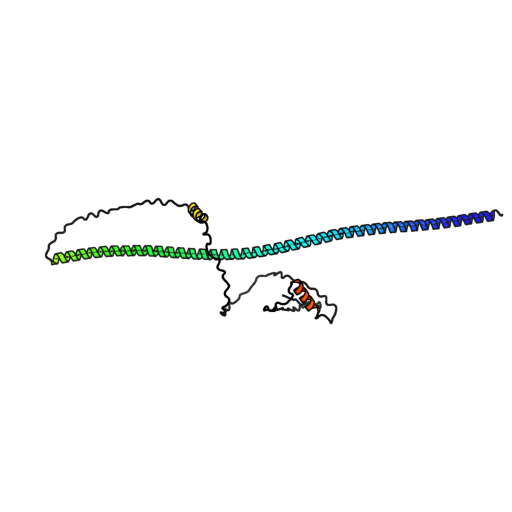 214 ? -36.259 -21.346 10.205 1.00 38.75 214 ASP A C 1
ATOM 1776 O O . ASP A 1 214 ? -37.029 -21.337 11.163 1.00 38.75 214 ASP A O 1
ATOM 1780 N N . MET A 1 215 ? -35.684 -20.232 9.745 1.00 33.62 215 MET A N 1
ATOM 1781 C CA . MET A 1 215 ? -36.277 -18.901 9.908 1.00 33.62 215 MET A CA 1
ATOM 1782 C C . MET A 1 215 ? -36.119 -18.101 8.606 1.00 33.62 215 MET A C 1
ATOM 1784 O O . MET A 1 215 ? -35.002 -18.021 8.088 1.00 33.62 215 MET A O 1
ATOM 1788 N N . PRO A 1 216 ? -37.195 -17.492 8.077 1.00 48.38 216 PRO A N 1
ATOM 1789 C CA . PRO A 1 216 ? -37.099 -16.478 7.041 1.00 48.38 216 PRO A CA 1
ATOM 1790 C C . PRO A 1 216 ? -36.842 -15.124 7.711 1.00 48.38 216 PRO A C 1
ATOM 1792 O O . PRO A 1 216 ? -37.516 -14.771 8.678 1.00 48.38 216 PRO A O 1
ATOM 1795 N N . ILE A 1 217 ? -35.875 -14.359 7.210 1.00 40.06 217 ILE A N 1
ATOM 1796 C CA . ILE A 1 217 ? -35.734 -12.948 7.575 1.00 40.06 217 ILE A CA 1
ATOM 1797 C C . ILE A 1 217 ? -35.667 -12.149 6.282 1.00 40.06 217 ILE A C 1
ATOM 1799 O O . ILE A 1 217 ? -34.764 -12.320 5.461 1.00 40.06 217 ILE A O 1
ATOM 1803 N N . ASP A 1 218 ? -36.687 -11.313 6.128 1.00 34.75 218 ASP A N 1
ATOM 1804 C CA . ASP A 1 218 ? -36.828 -10.291 5.109 1.00 34.75 218 ASP A CA 1
ATOM 1805 C C . ASP A 1 218 ? -35.574 -9.420 5.009 1.00 34.75 218 ASP A C 1
ATOM 1807 O O . ASP A 1 218 ? -35.024 -8.932 5.997 1.00 34.75 218 ASP A O 1
ATOM 1811 N N . SER A 1 219 ? -35.142 -9.204 3.772 1.00 39.41 219 SER A N 1
ATOM 1812 C CA . SER A 1 219 ? -34.159 -8.180 3.431 1.00 39.41 219 SER A CA 1
ATOM 1813 C C . SER A 1 219 ? -34.820 -6.801 3.432 1.00 39.41 219 SER A C 1
ATOM 1815 O O . SER A 1 219 ? -35.967 -6.667 3.001 1.00 39.41 219 SER A O 1
ATOM 1817 N N . PRO A 1 220 ? -34.050 -5.748 3.738 1.00 44.72 220 PRO A N 1
ATOM 1818 C CA . PRO A 1 220 ? -33.969 -4.691 2.741 1.00 44.72 220 PRO A CA 1
ATOM 1819 C C . PRO A 1 220 ? -32.527 -4.281 2.416 1.00 44.72 220 PRO A C 1
ATOM 1821 O O . PRO A 1 220 ? -31.725 -3.934 3.277 1.00 44.72 220 PRO A O 1
ATOM 1824 N N . SER A 1 221 ? -32.264 -4.317 1.110 1.00 36.91 221 SER A N 1
ATOM 1825 C CA . SER A 1 221 ? -31.499 -3.356 0.311 1.00 36.91 221 SER A CA 1
ATOM 1826 C C . SER A 1 221 ? -30.168 -2.833 0.857 1.00 36.91 221 SER A C 1
ATOM 1828 O O . SER A 1 221 ? -30.066 -1.758 1.440 1.00 36.91 221 SER A O 1
ATOM 1830 N N . ARG A 1 222 ? -29.121 -3.568 0.468 1.00 36.31 222 ARG A N 1
ATOM 1831 C CA . ARG A 1 222 ? -27.763 -3.079 0.202 1.00 36.31 222 ARG A CA 1
ATOM 1832 C C . ARG A 1 222 ? -27.796 -1.877 -0.758 1.00 36.31 222 ARG A C 1
ATOM 1834 O O . ARG A 1 222 ? -28.119 -2.037 -1.931 1.00 36.31 222 ARG A O 1
ATOM 1841 N N . MET A 1 223 ? -27.353 -0.718 -0.290 1.00 50.25 223 MET A N 1
ATOM 1842 C CA . MET A 1 223 ? -26.558 0.206 -1.099 1.00 50.25 223 MET A CA 1
ATOM 1843 C C . MET A 1 223 ? -25.269 0.452 -0.332 1.00 50.25 223 MET A C 1
ATOM 1845 O O . MET A 1 223 ? -25.294 1.125 0.687 1.00 50.25 223 MET A O 1
ATOM 1849 N N . MET A 1 224 ? -24.180 -0.155 -0.789 1.00 38.75 224 MET A N 1
ATOM 1850 C CA . MET A 1 224 ? -22.834 0.388 -0.652 1.00 38.75 224 MET A CA 1
ATOM 1851 C C . MET A 1 224 ? -21.966 -0.293 -1.702 1.00 38.75 224 MET A C 1
ATOM 1853 O O . MET A 1 224 ? -21.873 -1.522 -1.754 1.00 38.75 224 MET A O 1
ATOM 1857 N N . ASP A 1 225 ? -21.383 0.547 -2.546 1.00 46.25 225 ASP A N 1
ATOM 1858 C CA . ASP A 1 225 ? -20.347 0.224 -3.505 1.00 46.25 225 ASP A CA 1
ATOM 1859 C C . ASP A 1 225 ? -19.192 -0.495 -2.808 1.00 46.25 225 ASP A C 1
ATOM 1861 O O . ASP A 1 225 ? -18.568 0.031 -1.887 1.00 46.25 225 ASP A O 1
ATOM 1865 N N . SER A 1 226 ? -18.893 -1.708 -3.262 1.00 35.94 226 SER A N 1
ATOM 1866 C CA . SER A 1 226 ? -17.647 -2.385 -2.932 1.00 35.94 226 SER A CA 1
ATOM 1867 C C . SER A 1 226 ? -16.902 -2.662 -4.228 1.00 35.94 226 SER A C 1
ATOM 1869 O O . SER A 1 226 ? -17.209 -3.613 -4.951 1.00 35.94 226 SER A O 1
ATOM 1871 N N . THR A 1 227 ? -15.908 -1.826 -4.507 1.00 42.62 227 THR A N 1
ATOM 1872 C CA . THR A 1 227 ? -14.748 -2.185 -5.320 1.00 42.62 227 THR A CA 1
ATOM 1873 C C . THR A 1 227 ? -14.032 -3.343 -4.627 1.00 42.62 227 THR A C 1
ATOM 1875 O O . THR A 1 227 ? -13.170 -3.144 -3.777 1.00 42.62 227 THR A O 1
ATOM 1878 N N . PHE A 1 228 ? -14.462 -4.565 -4.933 1.00 30.72 228 PHE A N 1
ATOM 1879 C CA . PHE A 1 228 ? -13.726 -5.780 -4.616 1.00 30.72 228 PHE A CA 1
ATOM 1880 C C . PHE A 1 228 ? -12.628 -5.932 -5.672 1.00 30.72 228 PHE A C 1
ATOM 1882 O O . PHE A 1 228 ? -12.908 -6.310 -6.812 1.00 30.72 228 PHE A O 1
ATOM 1889 N N . ASP A 1 229 ? -11.386 -5.629 -5.297 1.00 38.12 229 ASP A N 1
ATOM 1890 C CA . ASP A 1 229 ? -10.210 -6.055 -6.053 1.00 38.12 229 ASP A CA 1
ATOM 1891 C C . ASP A 1 229 ? -10.086 -7.577 -5.917 1.00 38.12 229 ASP A C 1
ATOM 1893 O O . ASP A 1 229 ? -9.520 -8.117 -4.970 1.00 38.12 229 ASP A O 1
ATOM 1897 N N . ALA A 1 230 ? -10.705 -8.283 -6.861 1.00 38.44 230 ALA A N 1
ATOM 1898 C CA . ALA A 1 230 ? -10.446 -9.691 -7.098 1.00 38.44 230 ALA A CA 1
ATOM 1899 C C . ALA A 1 230 ? -9.101 -9.818 -7.824 1.00 38.44 230 ALA A C 1
ATOM 1901 O O . ALA A 1 230 ? -8.910 -9.201 -8.872 1.00 38.44 230 ALA A O 1
ATOM 1902 N N . ASP A 1 231 ? -8.194 -10.645 -7.307 1.00 35.75 231 ASP A N 1
ATOM 1903 C CA . ASP A 1 231 ? -6.955 -11.019 -7.991 1.00 35.75 231 ASP A CA 1
ATOM 1904 C C . ASP A 1 231 ? -7.275 -11.703 -9.334 1.00 35.75 231 ASP A C 1
ATOM 1906 O O . ASP A 1 231 ? -7.558 -12.901 -9.420 1.00 35.75 231 ASP A O 1
ATOM 1910 N N . VAL A 1 232 ? -7.264 -10.917 -10.413 1.00 35.88 232 VAL A N 1
ATOM 1911 C CA . VAL A 1 232 ? -7.500 -11.381 -11.783 1.00 35.88 232 VAL A CA 1
ATOM 1912 C C . VAL A 1 232 ? -6.198 -11.936 -12.356 1.00 35.88 232 VAL A C 1
ATOM 1914 O O . VAL A 1 232 ? -5.335 -11.185 -12.810 1.00 35.88 232 VAL A O 1
ATOM 1917 N N . ALA A 1 233 ? -6.078 -13.261 -12.434 1.00 39.81 233 ALA A N 1
ATOM 1918 C CA . ALA A 1 233 ? -5.124 -13.883 -13.347 1.00 39.81 233 ALA A CA 1
ATOM 1919 C C . ALA A 1 233 ? -5.616 -13.667 -14.794 1.00 39.81 233 ALA A C 1
ATOM 1921 O O . ALA A 1 233 ? -6.616 -14.247 -15.217 1.00 39.81 233 ALA A O 1
ATOM 1922 N N . ARG A 1 234 ? -4.947 -12.789 -15.554 1.00 34.97 234 ARG A N 1
ATOM 1923 C CA . ARG A 1 234 ? -5.220 -12.576 -16.986 1.00 34.97 234 ARG A CA 1
ATOM 1924 C C . ARG A 1 234 ? -4.507 -13.648 -17.809 1.00 34.97 234 ARG A C 1
ATOM 1926 O O . ARG A 1 234 ? -3.284 -13.639 -17.886 1.00 34.97 234 ARG A O 1
ATOM 1933 N N . LEU A 1 235 ? -5.270 -14.534 -18.444 1.00 37.16 235 LEU A N 1
ATOM 1934 C CA . LEU A 1 235 ? -4.776 -15.415 -19.503 1.00 37.16 235 LEU A CA 1
ATOM 1935 C C . LEU A 1 235 ? -5.292 -14.879 -20.847 1.00 37.16 235 LEU A C 1
ATOM 1937 O O . LEU A 1 235 ? -6.486 -14.959 -21.130 1.00 37.16 235 LEU A O 1
ATOM 1941 N N . GLU A 1 236 ? -4.413 -14.291 -21.658 1.00 35.25 236 GLU A N 1
ATOM 1942 C CA . GLU A 1 236 ? -4.724 -13.927 -23.044 1.00 35.25 236 GLU A CA 1
ATOM 1943 C C . GLU A 1 236 ? -4.428 -15.132 -23.941 1.00 35.25 236 GLU A C 1
ATOM 1945 O O . GLU A 1 236 ? -3.275 -15.507 -24.137 1.00 35.25 236 GLU A O 1
ATOM 1950 N N . ILE A 1 237 ? -5.479 -15.763 -24.467 1.00 36.97 237 ILE A N 1
ATOM 1951 C CA . ILE A 1 237 ? -5.363 -16.785 -25.509 1.00 36.97 237 ILE A CA 1
ATOM 1952 C C . ILE A 1 237 ? -5.735 -16.098 -26.824 1.00 36.97 237 ILE A C 1
ATOM 1954 O O . ILE A 1 237 ? -6.911 -15.859 -27.106 1.00 36.97 237 ILE A O 1
ATOM 1958 N N . SER A 1 238 ? -4.722 -15.724 -27.606 1.00 29.55 238 SER A N 1
ATOM 1959 C CA . SER A 1 238 ? -4.896 -15.206 -28.963 1.00 29.55 238 SER A CA 1
ATOM 1960 C C . SER A 1 238 ? -5.423 -16.328 -29.857 1.00 29.55 238 SER A C 1
ATOM 1962 O O . SER A 1 238 ? -4.762 -17.351 -30.036 1.00 29.55 238 SER A O 1
ATOM 1964 N N . SER A 1 239 ? -6.624 -16.147 -30.392 1.00 36.34 239 SER A N 1
ATOM 1965 C CA . SER A 1 239 ? -7.316 -17.118 -31.236 1.00 36.34 239 SER A CA 1
ATOM 1966 C C . SER A 1 239 ? -7.094 -16.803 -32.716 1.00 36.34 239 SER A C 1
ATOM 1968 O O . SER A 1 239 ? -7.994 -16.319 -33.386 1.00 36.34 239 SER A O 1
ATOM 1970 N N . ASP A 1 240 ? -5.908 -17.137 -33.227 1.00 33.75 240 ASP A N 1
ATOM 1971 C CA . ASP A 1 240 ? -5.667 -17.287 -34.669 1.00 33.75 240 ASP A CA 1
ATOM 1972 C C . ASP A 1 240 ? -5.381 -18.762 -34.974 1.00 33.75 240 ASP A C 1
ATOM 1974 O O . ASP A 1 240 ? -4.238 -19.194 -35.093 1.00 33.75 240 ASP A O 1
ATOM 1978 N N . SER A 1 241 ? -6.441 -19.567 -34.996 1.00 34.00 241 SER A N 1
ATOM 1979 C CA . SER A 1 241 ? -6.619 -20.759 -35.843 1.00 34.00 241 SER A CA 1
ATOM 1980 C C . SER A 1 241 ? -7.794 -21.582 -35.320 1.00 34.00 241 SER A C 1
ATOM 1982 O O . SER A 1 241 ? -7.842 -22.049 -34.183 1.00 34.00 241 SER A O 1
ATOM 1984 N N . SER A 1 242 ? -8.784 -21.722 -36.189 1.00 41.91 242 SER A N 1
ATOM 1985 C CA . SER A 1 242 ? -9.860 -22.692 -36.092 1.00 41.91 242 SER A CA 1
ATOM 1986 C C . SER A 1 242 ? -9.298 -24.116 -36.025 1.00 41.91 242 SER A C 1
ATOM 1988 O O . SER A 1 242 ? -8.370 -24.442 -36.756 1.00 41.91 242 SER A O 1
ATOM 1990 N N . GLU A 1 243 ? -9.939 -24.950 -35.203 1.00 41.47 243 GLU A N 1
ATOM 1991 C CA . GLU A 1 243 ? -9.816 -26.417 -35.185 1.00 41.47 243 GLU A CA 1
ATOM 1992 C C . GLU A 1 243 ? -8.509 -27.011 -34.635 1.00 41.47 243 GLU A C 1
ATOM 1994 O O . GLU A 1 243 ? -7.793 -27.685 -35.353 1.00 41.47 243 GLU A O 1
ATOM 1999 N N . THR A 1 244 ? -8.246 -26.841 -33.332 1.00 40.59 244 THR A N 1
ATOM 2000 C CA . THR A 1 244 ? -7.685 -27.879 -32.424 1.00 40.59 244 THR A CA 1
ATOM 2001 C C . THR A 1 244 ? -7.332 -27.238 -31.080 1.00 40.59 244 THR A C 1
ATOM 2003 O O . THR A 1 244 ? -6.214 -26.766 -30.923 1.00 40.59 244 THR A O 1
ATOM 2006 N N . SER A 1 245 ? -8.240 -27.152 -30.098 1.00 42.12 245 SER A N 1
ATOM 2007 C CA . SER A 1 245 ? -7.867 -26.608 -28.768 1.00 42.12 245 SER A CA 1
ATOM 2008 C C . SER A 1 245 ? -8.804 -26.987 -27.613 1.00 42.12 245 SER A C 1
ATOM 2010 O O . SER A 1 245 ? -8.951 -26.226 -26.665 1.00 42.12 245 SER A O 1
ATOM 2012 N N . TYR A 1 246 ? -9.395 -28.188 -27.611 1.00 43.50 246 TYR A N 1
ATOM 2013 C CA . TYR A 1 246 ? -9.909 -28.739 -26.343 1.00 43.50 246 TYR A CA 1
ATOM 2014 C C . TYR A 1 246 ? -8.774 -29.222 -25.414 1.00 43.50 246 TYR A C 1
ATOM 2016 O O . TYR A 1 246 ? -8.990 -29.351 -24.216 1.00 43.50 246 TYR A O 1
ATOM 2024 N N . SER A 1 247 ? -7.550 -29.405 -25.929 1.00 46.66 247 SER A N 1
ATOM 2025 C CA . SER A 1 247 ? -6.368 -29.799 -25.142 1.00 46.66 247 SER A CA 1
ATOM 2026 C C . SER A 1 247 ? -5.683 -28.642 -24.403 1.00 46.66 247 SER A C 1
ATOM 2028 O O . SER A 1 247 ? -4.997 -28.863 -23.412 1.00 46.66 247 SER A O 1
ATOM 2030 N N . SER A 1 248 ? -5.877 -27.392 -24.839 1.00 57.41 248 SER A N 1
ATOM 2031 C CA . SER A 1 248 ? -5.165 -26.232 -24.281 1.00 57.41 248 SER A CA 1
ATOM 2032 C C . SER A 1 248 ? -5.648 -25.839 -22.878 1.00 57.41 248 SER A C 1
ATOM 2034 O O . SER A 1 248 ? -4.842 -25.406 -22.052 1.00 57.41 248 SER A O 1
ATOM 2036 N N . GLY A 1 249 ? -6.947 -25.986 -22.599 1.00 53.47 249 GLY A N 1
ATOM 2037 C CA . GLY A 1 249 ? -7.528 -25.604 -21.310 1.00 53.47 249 GLY A CA 1
ATOM 2038 C C . GLY A 1 249 ? -7.190 -26.588 -20.193 1.00 53.47 249 GLY A C 1
ATOM 2039 O O . GLY A 1 249 ? -6.888 -26.174 -19.076 1.00 53.47 249 GLY A O 1
ATOM 2040 N N . GLU A 1 250 ? -7.193 -27.884 -20.507 1.00 59.19 250 GLU A N 1
ATOM 2041 C CA . GLU A 1 250 ? -6.893 -28.945 -19.543 1.00 59.19 250 GLU A CA 1
ATOM 2042 C C . GLU A 1 250 ? -5.413 -28.916 -19.141 1.00 59.19 250 GLU A C 1
ATOM 2044 O O . GLU A 1 250 ? -5.109 -28.938 -17.950 1.00 59.19 250 GLU A O 1
ATOM 2049 N N . ASP A 1 251 ? -4.500 -28.705 -20.096 1.00 59.56 251 ASP A N 1
ATOM 2050 C CA . ASP A 1 251 ? -3.066 -28.549 -19.818 1.00 59.56 251 ASP A CA 1
ATOM 2051 C C . ASP A 1 251 ? -2.751 -27.297 -18.981 1.00 59.56 251 ASP A C 1
ATOM 2053 O O . ASP A 1 251 ? -1.875 -27.331 -18.111 1.00 59.56 251 ASP A O 1
ATOM 2057 N N . ALA A 1 252 ? -3.469 -26.189 -19.199 1.00 61.75 252 ALA A N 1
ATOM 2058 C CA . ALA A 1 252 ? -3.309 -24.968 -18.408 1.00 61.75 252 ALA A CA 1
ATOM 2059 C C . ALA A 1 252 ? -3.806 -25.150 -16.962 1.00 61.75 252 ALA A C 1
ATOM 2061 O O . ALA A 1 252 ? -3.136 -24.727 -16.016 1.00 61.75 252 ALA A O 1
ATOM 2062 N N . LEU A 1 253 ? -4.939 -25.836 -16.780 1.00 61.94 253 LEU A N 1
ATOM 2063 C CA . LEU A 1 253 ? -5.469 -26.203 -15.463 1.00 61.94 253 LEU A CA 1
ATOM 2064 C C . LEU A 1 253 ? -4.547 -27.190 -14.741 1.00 61.94 253 LEU A C 1
ATOM 2066 O O . LEU A 1 253 ? -4.269 -27.015 -13.556 1.00 61.94 253 LEU A O 1
ATOM 2070 N N . GLN A 1 254 ? -4.016 -28.182 -15.457 1.00 63.47 254 GLN A N 1
ATOM 2071 C CA . GLN A 1 254 ? -3.066 -29.153 -14.920 1.00 63.47 254 GLN A CA 1
ATOM 2072 C C . GLN A 1 254 ? -1.773 -28.463 -14.458 1.00 63.47 254 GLN A C 1
ATOM 2074 O O . GLN A 1 254 ? -1.264 -28.774 -13.383 1.00 63.47 254 GLN A O 1
ATOM 2079 N N . ARG A 1 255 ? -1.258 -27.486 -15.222 1.00 64.62 255 ARG A N 1
ATOM 2080 C CA . ARG A 1 255 ? -0.089 -26.682 -14.821 1.00 64.62 255 ARG A CA 1
ATOM 2081 C C . ARG A 1 255 ? -0.368 -25.832 -13.585 1.00 64.62 255 ARG A C 1
ATOM 2083 O O . ARG A 1 255 ? 0.435 -25.876 -12.662 1.00 64.62 255 ARG A O 1
ATOM 2090 N N . LEU A 1 256 ? -1.511 -25.148 -13.518 1.00 61.66 256 LEU A N 1
ATOM 2091 C CA . LEU A 1 256 ? -1.907 -24.356 -12.344 1.00 61.66 256 LEU A CA 1
ATOM 2092 C C . LEU A 1 256 ? -2.074 -25.212 -11.083 1.00 61.66 256 LEU A C 1
ATOM 2094 O O . LEU A 1 256 ? -1.651 -24.818 -9.995 1.00 61.66 256 LEU A O 1
ATOM 2098 N N . LEU A 1 257 ? -2.671 -26.397 -11.221 1.00 62.69 257 LEU A N 1
ATOM 2099 C CA . LEU A 1 257 ? -2.816 -27.345 -10.118 1.00 62.69 257 LEU A CA 1
ATOM 2100 C C . LEU A 1 257 ? -1.454 -27.898 -9.677 1.00 62.69 257 LEU A C 1
ATOM 2102 O O . LEU A 1 257 ? -1.210 -28.007 -8.476 1.00 62.69 257 LEU A O 1
ATOM 2106 N N . ASN A 1 258 ? -0.544 -28.168 -10.615 1.00 61.91 258 ASN A N 1
ATOM 2107 C CA . ASN A 1 258 ? 0.815 -28.622 -10.314 1.00 61.91 258 ASN A CA 1
ATOM 2108 C C . ASN A 1 258 ? 1.668 -27.525 -9.652 1.00 61.91 258 ASN A C 1
ATOM 2110 O O . ASN A 1 258 ? 2.353 -27.807 -8.671 1.00 61.91 258 ASN A O 1
ATOM 2114 N N . GLU A 1 259 ? 1.600 -26.279 -10.132 1.00 63.59 259 GLU A N 1
ATOM 2115 C CA . GLU A 1 259 ? 2.303 -25.125 -9.545 1.00 63.59 259 GLU A CA 1
ATOM 2116 C C . GLU A 1 259 ? 1.819 -24.816 -8.124 1.00 63.59 259 GLU A C 1
ATOM 2118 O O . GLU A 1 259 ? 2.608 -24.410 -7.272 1.00 63.59 259 GLU A O 1
ATOM 2123 N N . ARG A 1 260 ? 0.538 -25.076 -7.831 1.00 59.12 260 ARG A N 1
ATOM 2124 C CA . ARG A 1 260 ? -0.033 -24.956 -6.480 1.00 59.12 260 ARG A CA 1
ATOM 2125 C C . ARG A 1 260 ? 0.117 -26.221 -5.622 1.00 59.12 260 ARG A C 1
ATOM 2127 O O . ARG A 1 260 ? -0.460 -26.287 -4.539 1.00 59.12 260 ARG A O 1
ATOM 2134 N N . GLY A 1 261 ? 0.886 -27.218 -6.072 1.00 49.00 261 GLY A N 1
ATOM 2135 C CA . GLY A 1 261 ? 1.188 -28.431 -5.301 1.00 49.00 261 GLY A CA 1
ATOM 2136 C C . GLY A 1 261 ? 0.017 -29.412 -5.157 1.00 49.00 261 GLY A C 1
ATOM 2137 O O . GLY A 1 261 ? 0.051 -30.299 -4.305 1.00 49.00 261 GLY A O 1
ATOM 2138 N N . VAL A 1 262 ? -1.021 -29.283 -5.985 1.00 58.75 262 VAL A N 1
ATOM 2139 C CA . VAL A 1 262 ? -2.212 -30.143 -5.993 1.00 58.75 262 VAL A CA 1
ATOM 2140 C C . VAL A 1 262 ? -1.989 -31.325 -6.946 1.00 58.75 262 VAL A C 1
ATOM 2142 O O . VAL A 1 262 ? -2.682 -31.482 -7.948 1.00 58.75 262 VAL A O 1
ATOM 2145 N N . VAL A 1 263 ? -1.016 -32.188 -6.648 1.00 45.88 263 VAL A N 1
ATOM 2146 C CA . VAL A 1 263 ? -0.837 -33.466 -7.365 1.00 45.88 263 VAL A CA 1
ATOM 2147 C C . VAL A 1 263 ? -1.426 -34.597 -6.515 1.00 45.88 263 VAL A C 1
ATOM 2149 O O . VAL A 1 263 ? -1.015 -34.828 -5.381 1.00 45.88 263 VAL A O 1
ATOM 2152 N N . LYS A 1 264 ? -2.455 -35.270 -7.048 1.00 50.03 264 LYS A N 1
ATOM 2153 C CA . LYS A 1 264 ? -3.218 -36.377 -6.422 1.00 50.03 264 LYS A CA 1
ATOM 2154 C C . LYS A 1 264 ? -2.311 -37.561 -6.001 1.00 50.03 264 LYS A C 1
ATOM 2156 O O . LYS A 1 264 ? -1.323 -37.804 -6.686 1.00 50.03 264 LYS A O 1
ATOM 2161 N N . PRO A 1 265 ? -2.676 -38.360 -4.964 1.00 44.94 265 PRO A N 1
ATOM 2162 C CA . PRO A 1 265 ? -4.053 -38.731 -4.636 1.00 44.94 265 PRO A CA 1
ATOM 2163 C C . PRO A 1 265 ? -4.415 -38.602 -3.148 1.00 44.94 265 PRO A C 1
ATOM 2165 O O . PRO A 1 265 ? -4.055 -39.437 -2.326 1.00 44.94 265 PRO A O 1
ATOM 2168 N N . ILE A 1 266 ? -5.289 -37.648 -2.823 1.00 37.78 266 ILE A N 1
ATOM 2169 C CA . ILE A 1 266 ? -6.239 -37.809 -1.712 1.00 37.78 266 ILE A CA 1
ATOM 2170 C C . ILE A 1 266 ? -7.628 -37.458 -2.243 1.00 37.78 266 ILE A C 1
ATOM 2172 O O . ILE A 1 266 ? -8.227 -36.433 -1.936 1.00 37.78 266 ILE A O 1
ATOM 2176 N N . LEU A 1 267 ? -8.164 -38.353 -3.074 1.00 42.91 267 LEU A N 1
ATOM 2177 C CA . LEU A 1 267 ? -9.605 -38.452 -3.293 1.00 42.91 267 LEU A CA 1
ATOM 2178 C C . LEU A 1 267 ? -10.226 -39.128 -2.065 1.00 42.91 267 LEU A C 1
ATOM 2180 O O . LEU A 1 267 ? -10.648 -40.280 -2.101 1.00 42.91 267 LEU A O 1
ATOM 2184 N N . LYS A 1 268 ? -10.273 -38.397 -0.951 1.00 42.78 268 LYS A N 1
ATOM 2185 C CA . LYS A 1 268 ? -11.250 -38.636 0.112 1.00 42.78 268 LYS A CA 1
ATOM 2186 C C . LYS A 1 268 ? -11.865 -37.295 0.507 1.00 42.78 268 LYS A C 1
ATOM 2188 O O . LYS A 1 268 ? -11.365 -36.587 1.368 1.00 42.78 268 LYS A O 1
ATOM 2193 N N . LYS A 1 269 ? -13.012 -37.021 -0.123 1.00 44.25 269 LYS A N 1
ATOM 2194 C CA . LYS A 1 269 ? -14.103 -36.171 0.383 1.00 44.25 269 LYS A CA 1
ATOM 2195 C C . LYS A 1 269 ? -13.943 -34.644 0.384 1.00 44.25 269 LYS A C 1
ATOM 2197 O O . LYS A 1 269 ? -14.390 -34.015 1.337 1.00 44.25 269 LYS A O 1
ATOM 2202 N N . ARG A 1 270 ? -13.470 -34.015 -0.693 1.00 45.81 270 ARG A N 1
ATOM 2203 C CA . ARG A 1 270 ? -13.899 -32.632 -0.996 1.00 45.81 270 ARG A CA 1
ATOM 2204 C C . ARG A 1 270 ? -14.161 -32.493 -2.493 1.00 45.81 270 ARG A C 1
ATOM 2206 O O . ARG A 1 270 ? -13.249 -32.652 -3.294 1.00 45.81 270 ARG A O 1
ATOM 2213 N N . ASN A 1 271 ? -15.427 -32.282 -2.851 1.00 50.19 271 ASN A N 1
ATOM 2214 C CA . ASN A 1 271 ? -15.830 -31.955 -4.215 1.00 50.19 271 ASN A CA 1
ATOM 2215 C C . ASN A 1 271 ? -15.262 -30.571 -4.543 1.00 50.19 271 ASN A C 1
ATOM 2217 O O . ASN A 1 271 ? -15.534 -29.621 -3.812 1.00 50.19 271 ASN A O 1
ATOM 2221 N N . VAL A 1 272 ? -14.473 -30.464 -5.609 1.00 49.66 272 VAL A N 1
ATOM 2222 C CA . VAL A 1 272 ? -14.087 -29.172 -6.184 1.00 49.66 272 VAL A CA 1
ATOM 2223 C C . VAL A 1 272 ? -15.134 -28.856 -7.244 1.00 49.66 272 VAL A C 1
ATOM 2225 O O . VAL A 1 272 ? -15.227 -29.561 -8.247 1.00 49.66 272 VAL A O 1
ATOM 2228 N N . LEU A 1 273 ? -15.979 -27.863 -6.975 1.00 44.25 273 LEU A N 1
ATOM 2229 C CA . LEU A 1 273 ? -16.959 -27.346 -7.927 1.00 44.25 273 LEU A CA 1
ATOM 2230 C C . LEU A 1 273 ? -16.292 -26.218 -8.710 1.00 44.25 273 LEU A C 1
ATOM 2232 O O . LEU A 1 273 ? -15.984 -25.178 -8.142 1.00 44.25 273 LEU A O 1
ATOM 2236 N N . LEU A 1 274 ? -16.058 -26.445 -10.001 1.00 44.88 274 LEU A N 1
ATOM 2237 C CA . LEU A 1 274 ? -15.582 -25.418 -10.920 1.00 44.88 274 LEU A CA 1
ATOM 2238 C C . LEU A 1 274 ? -16.803 -24.786 -11.596 1.00 44.88 274 LEU A C 1
ATOM 2240 O O . LEU A 1 274 ? -17.523 -25.468 -12.327 1.00 44.88 274 LEU A O 1
ATOM 2244 N N . ALA A 1 275 ? -17.054 -23.505 -11.337 1.00 45.97 275 ALA A N 1
ATOM 2245 C CA . ALA A 1 275 ? -18.122 -22.759 -11.993 1.00 45.97 275 ALA A CA 1
ATOM 2246 C C . ALA A 1 275 ? -17.542 -21.984 -13.182 1.00 45.97 275 ALA A C 1
ATOM 2248 O O . ALA A 1 275 ? -16.730 -21.076 -13.012 1.00 45.97 275 ALA A O 1
ATOM 2249 N N . ILE A 1 276 ? -17.954 -22.354 -14.396 1.00 45.38 276 ILE A N 1
ATOM 2250 C CA . ILE A 1 276 ? -17.556 -21.661 -15.625 1.00 45.38 276 ILE A CA 1
ATOM 2251 C C . ILE A 1 276 ? -18.659 -20.660 -15.966 1.00 45.38 276 ILE A C 1
ATOM 2253 O O . ILE A 1 276 ? -19.747 -21.049 -16.388 1.00 45.38 276 ILE A O 1
ATOM 2257 N N . GLY A 1 277 ? -18.378 -19.375 -15.758 1.00 39.69 277 GLY A N 1
ATOM 2258 C CA . GLY A 1 277 ? -19.238 -18.282 -16.199 1.00 39.69 277 GLY A CA 1
ATOM 2259 C C . GLY A 1 277 ? -18.821 -17.826 -17.593 1.00 39.69 277 GLY A C 1
ATOM 2260 O O . GLY A 1 277 ? -17.707 -17.337 -17.781 1.00 39.69 277 GLY A O 1
ATOM 2261 N N . ILE A 1 278 ? -19.703 -17.986 -18.579 1.00 44.59 278 ILE A N 1
ATOM 2262 C CA . ILE A 1 278 ? -19.520 -17.397 -19.908 1.00 44.59 278 ILE A CA 1
ATOM 2263 C C . ILE A 1 278 ? -20.314 -16.091 -19.919 1.00 44.59 278 ILE A C 1
ATOM 2265 O O . ILE A 1 278 ? -21.538 -16.115 -20.005 1.00 44.59 278 ILE A O 1
ATOM 2269 N N . GLU A 1 279 ? -19.626 -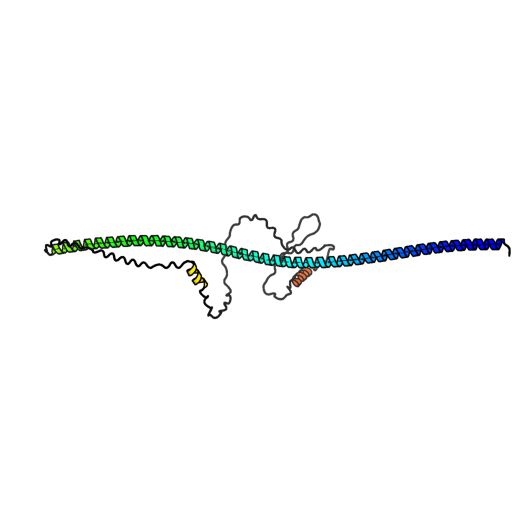14.958 -19.794 1.00 44.53 279 GLU A N 1
ATOM 2270 C CA . GLU A 1 279 ? -20.228 -13.647 -20.044 1.00 44.53 279 GLU A CA 1
ATOM 2271 C C . GLU A 1 279 ? -20.047 -13.302 -21.524 1.00 44.53 279 GLU A C 1
ATOM 2273 O O . GLU A 1 279 ? -18.939 -13.022 -21.988 1.00 44.53 279 GLU A O 1
ATOM 2278 N N . GLU A 1 280 ? -21.144 -13.323 -22.282 1.00 43.41 280 GLU A N 1
ATOM 2279 C CA . GLU A 1 280 ? -21.172 -12.742 -23.622 1.00 43.41 280 GLU A CA 1
ATOM 2280 C C . GLU A 1 280 ? -21.243 -11.219 -23.487 1.00 43.41 280 GLU A C 1
ATOM 2282 O O . GLU A 1 280 ? -22.304 -10.636 -23.284 1.00 43.41 280 GLU A O 1
ATOM 2287 N N . GLN A 1 281 ? -20.087 -10.559 -23.563 1.00 47.28 281 GLN A N 1
ATOM 2288 C CA . GLN A 1 281 ? -20.055 -9.118 -23.786 1.00 47.28 281 GLN A CA 1
ATOM 2289 C C . GLN A 1 281 ? -20.353 -8.829 -25.259 1.00 47.28 281 GLN A C 1
ATOM 2291 O O . GLN A 1 281 ? -19.530 -9.114 -26.132 1.00 47.28 281 GLN A O 1
ATOM 2296 N N . GLU A 1 282 ? -21.506 -8.214 -25.524 1.00 43.91 282 GLU A N 1
ATOM 2297 C CA . GLU A 1 282 ? -21.799 -7.531 -26.785 1.00 43.91 282 GLU A CA 1
ATOM 2298 C C . GLU A 1 282 ? -20.875 -6.315 -26.926 1.00 43.91 282 GLU A C 1
ATOM 2300 O O . GLU A 1 282 ? -21.208 -5.192 -26.560 1.00 43.91 282 GLU A O 1
ATOM 2305 N N . ASN A 1 283 ? -19.670 -6.535 -27.437 1.00 48.16 283 ASN A N 1
ATOM 2306 C CA . ASN A 1 283 ? -18.854 -5.474 -28.002 1.00 48.16 283 ASN A CA 1
ATOM 2307 C C . ASN A 1 283 ? -18.484 -5.872 -29.428 1.00 48.16 283 ASN A C 1
ATOM 2309 O O . ASN A 1 283 ? -18.156 -7.026 -29.690 1.00 48.16 283 ASN A O 1
ATOM 2313 N N . ASN A 1 284 ? -18.546 -4.898 -30.337 1.00 51.00 284 ASN A N 1
ATOM 2314 C CA . ASN A 1 284 ? -18.393 -5.005 -31.796 1.00 51.00 284 ASN A CA 1
ATOM 2315 C C . ASN A 1 284 ? -16.990 -5.450 -32.287 1.00 51.00 284 ASN A C 1
ATOM 2317 O O . ASN A 1 284 ? -16.510 -4.990 -33.320 1.00 51.00 284 ASN A O 1
ATOM 2321 N N . GLY A 1 285 ? -16.315 -6.346 -31.570 1.00 50.41 285 GLY A N 1
ATOM 2322 C CA . GLY A 1 285 ? -15.066 -6.989 -31.962 1.00 50.41 285 GLY A CA 1
ATOM 2323 C C . GLY A 1 285 ? -15.108 -8.457 -31.548 1.00 50.41 285 GLY A C 1
ATOM 2324 O O . GLY A 1 285 ? -15.291 -8.773 -30.377 1.00 50.41 285 GLY A O 1
ATOM 2325 N N . SER A 1 286 ? -14.973 -9.345 -32.528 1.00 43.72 286 SER A N 1
ATOM 2326 C CA . SER A 1 286 ? -15.224 -10.790 -32.495 1.00 43.72 286 SER A CA 1
ATOM 2327 C C . SER A 1 286 ? -14.320 -11.601 -31.549 1.00 43.72 286 SER A C 1
ATOM 2329 O O . SER A 1 286 ? -13.510 -12.406 -32.003 1.00 43.72 286 SER A O 1
ATOM 2331 N N . GLY A 1 287 ? -14.466 -11.440 -30.234 1.00 49.12 287 GLY A N 1
ATOM 2332 C CA . GLY A 1 287 ? -13.751 -12.252 -29.250 1.00 49.12 287 GLY A CA 1
ATOM 2333 C C . GLY A 1 287 ? -14.636 -12.639 -28.073 1.00 49.12 287 GLY A C 1
ATOM 2334 O O . GLY A 1 287 ? -14.914 -11.808 -27.211 1.00 49.12 287 GLY A O 1
ATOM 2335 N N . LYS A 1 288 ? -15.044 -13.914 -27.998 1.00 50.78 288 LYS A N 1
ATOM 2336 C CA . LYS A 1 288 ? -15.687 -14.465 -26.796 1.00 50.78 288 LYS A CA 1
ATOM 2337 C C . LYS A 1 288 ? -14.630 -14.630 -25.705 1.00 50.78 288 LYS A C 1
ATOM 2339 O O . LYS A 1 288 ? -13.637 -15.324 -25.912 1.00 50.78 288 LYS A O 1
ATOM 2344 N N . ARG A 1 289 ? -14.837 -14.008 -24.543 1.00 51.34 289 ARG A N 1
ATOM 2345 C CA . ARG A 1 289 ? -13.991 -14.219 -23.359 1.00 51.34 289 ARG A CA 1
ATOM 2346 C C . ARG A 1 289 ? -14.662 -15.225 -22.439 1.00 51.34 289 ARG A C 1
ATOM 2348 O O . ARG A 1 289 ? -15.822 -15.063 -22.084 1.00 51.34 289 ARG A O 1
ATOM 2355 N N . VAL A 1 290 ? -13.918 -16.248 -22.039 1.00 48.06 290 VAL A N 1
ATOM 2356 C CA . VAL A 1 290 ? -14.351 -17.202 -21.014 1.00 48.06 290 VAL A CA 1
ATOM 2357 C C . VAL A 1 290 ? -13.603 -16.870 -19.733 1.00 48.06 290 VAL A C 1
ATOM 2359 O O . VAL A 1 290 ? -12.375 -16.768 -19.742 1.00 48.06 290 VAL A O 1
ATOM 2362 N N . ARG A 1 291 ? -14.340 -16.663 -18.639 1.00 47.84 291 ARG A N 1
ATOM 2363 C CA . ARG A 1 291 ? -13.775 -16.336 -17.330 1.00 47.84 291 ARG A CA 1
ATOM 2364 C C . ARG A 1 291 ? -13.872 -17.570 -16.438 1.00 47.84 291 ARG A C 1
ATOM 2366 O O . ARG A 1 291 ? -14.951 -18.127 -16.256 1.00 47.84 291 ARG A O 1
ATOM 2373 N N . PHE A 1 292 ? -12.739 -17.998 -15.894 1.00 45.88 292 PHE A N 1
ATOM 2374 C CA . PHE A 1 292 ? -12.688 -19.092 -14.928 1.00 45.88 292 PHE A CA 1
ATOM 2375 C C . PHE A 1 292 ? -12.510 -18.508 -13.529 1.00 45.88 292 PHE A C 1
ATOM 2377 O O . PHE A 1 292 ? -11.582 -17.733 -13.299 1.00 45.88 292 PHE A O 1
ATOM 2384 N N . SER A 1 293 ? -13.397 -18.888 -12.614 1.00 47.22 293 SER A N 1
ATOM 2385 C CA . SER A 1 293 ? -13.324 -18.541 -11.193 1.00 47.22 293 SER A CA 1
ATOM 2386 C C . SER A 1 293 ? -13.165 -19.839 -10.408 1.00 47.22 293 SER A C 1
ATOM 2388 O O . SER A 1 293 ? -13.945 -20.774 -10.605 1.00 47.22 293 SER A O 1
ATOM 2390 N N . LEU A 1 294 ? -12.138 -19.902 -9.562 1.00 46.91 294 LEU A N 1
ATOM 2391 C CA . LEU A 1 294 ? -11.893 -20.993 -8.617 1.00 46.91 294 LEU A CA 1
ATOM 2392 C C . LEU A 1 294 ? -12.305 -20.561 -7.213 1.00 46.91 294 LEU A C 1
ATOM 2394 O O . LEU A 1 294 ? -12.000 -19.399 -6.865 1.00 46.91 294 LEU A O 1
#

Organism: Caenorhabditis brenneri (NCBI:txid135651)

Radius of gyration: 56.98 Å; chains: 1; bounding box: 133×52×181 Å

Foldseek 3Di:
DDPVVVVVVVVVVVVVVVVVVVVVVVVVVVVVVVVVVVVVVVVVVVVVVVVVVVVVVVVVVVVVVVVVVVVVVVVVVVVVVVVVVVVVVVVVVVVVVVVVVVVVVVVVVVVVVVVVVVVVVVVVVVVVVVVVVVVVVVVVVVVVVVCVVVVHDDDDPPPPPPPPPPPPPPPPPPVPPPCDPVNVVVVVVPPDDPDPPDDDDDDDDDDDDDDDDDDDDDDDDDDDDDPDPDPDPDDDDDDDDPDDPPPPVVVVVVVVCVVVVNDDDDPDDDDDDWDWDFDPDPDPDPDGDTDTDD

Secondary structure (DSSP, 8-state):
--HHHHHHHHHHHHHHHHHHHHHHHHHHHHHHHHHHHHHHHHHHHHHHHHHHHHHHHHHHHHHHHHHHHHHHHHHHHHHHHHHHHHHHHHHHHHHHHHHHHHHHHHHHHHHHHHHHHHHHHHHHHHHHHHHHHHHHHHHHHHHHHHHHHTT-----------------------------HHHHHHHHHHSPPPP--S-----PPPP----------------------------------SS--SHHHHHHHHHHHHHTT--S---SS-----EEE------SS-----EEE-

pLDDT: mean 72.61, std 24.51, range [29.55, 98.69]